Protein AF-A0A7W1DX91-F1 (afdb_monomer)

pLDDT: mean 73.28, std 21.95, range [30.06, 95.44]

Foldseek 3Di:
DDDDDPDPDDDDPDPPPPPDDQFWAKDKWQKPDDDDPVLQVLLQVLQVPQPFWPGWGADPVRSIIITTGGPVRDDPVVSQVSSVVSVIHTDDDDPDDGPDPDDDDPDDDDPDDDDQKDKDKWQKPDPDDPVLQVLLQVLQVPQPFWPGWGADSVRSIIITIGRPVRDDPVSSQVSSVVSVIHTDDDPDDDDDDDDDDDDDDDDDDDDPVVVVVVVVVVVVVVVVVVVVVVVVVVD

Sequence (235 aa):
MVKTRNSVATISPVDQASAANGAPREISLPITGMTCASCVRRVEKALAKVEGVGDASVNLATEKARVTYDPNLVRLDQLKAAVEKAGYGVRDLPADAPPTASAATPAAVPPGASAIHGEATLPVDGMTCASCVRRVERALTKVPGVTAANVNLATEKASVAFDPTTANLDSLRTAIEKAGYRVRETPETLTTAPPTATTEATAEPV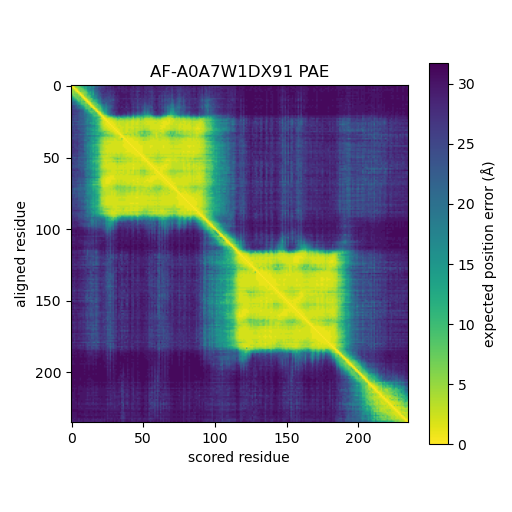DERARERDREIGDLKRKSLVSLAIGLVMM

Nearest PDB structures (foldseek):
  6ff2-assembly1_B  TM=9.827E-01  e=6.013E-07  Staphylococcus aureus subsp. aureus NCTC 8325
  3dxs-assembly1_X  TM=9.628E-01  e=4.747E-07  Arabidopsis thaliana
  2qif-assembly1_A  TM=9.720E-01  e=9.095E-07  unclassified
  1kqk-assembly1_A  TM=9.548E-01  e=8.573E-07  Bacillus subtilis
  2l3m-assembly1_A  TM=9.569E-01  e=3.542E-06  Bacillus anthracis str. Ames

Solvent-accessible surface area (backbone atoms only — not comparable to full-atom values): 14803 Å² total; per-residue (Å²): 136,90,81,78,85,82,79,80,74,85,77,79,92,78,85,81,85,82,87,82,74,93,59,71,43,71,47,73,46,41,45,44,88,68,85,49,77,72,44,42,55,50,46,32,57,36,47,58,65,41,72,43,42,79,47,52,50,61,42,79,92,75,35,31,33,41,35,30,26,28,73,89,67,42,54,73,68,57,57,46,50,34,39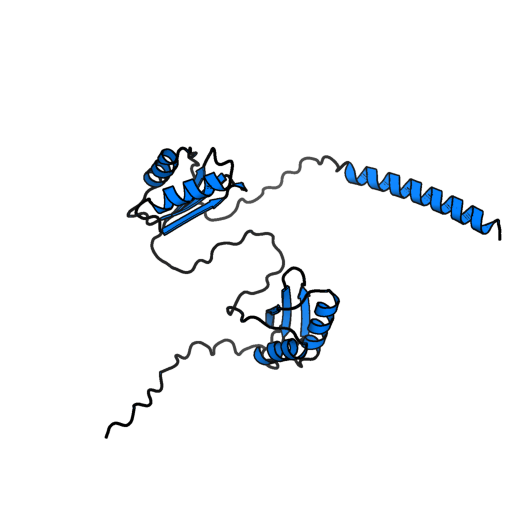,42,73,67,73,29,49,68,56,88,70,79,83,87,74,78,86,79,81,87,73,97,68,92,78,75,81,82,94,82,75,97,64,88,57,43,76,47,78,43,39,42,50,89,60,87,48,74,72,43,39,57,48,47,32,58,34,41,58,67,39,66,40,41,78,44,54,49,59,41,71,94,74,34,32,34,42,35,36,23,26,67,90,66,34,52,72,68,58,53,46,51,30,37,42,76,68,74,35,49,67,58,89,69,91,74,71,90,72,84,80,80,87,80,81,78,90,76,91,76,80,85,81,78,67,66,71,61,64,55,56,55,53,55,54,53,53,54,51,52,54,51,52,54,54,52,54,54,56,67,75,76,112

Secondary structure (DSSP, 8-state):
------------S-S-S--S--PPEEEEEEEES--SHHHHHHHHHHHTTSTTEEEEEEETTTTEEEEEE-TTT--HHHHHHHHHHTT-EEPPPPS-------------------S--EEEEEEEET--SHHHHHHHHHHHTTSTTEEEEEEETTTTEEEEEE-TTT--HHHHHHHHHHTT-EE---------S--------------HHHHHHHHHHHHHHHHHHHHHHHHHH--

Structure (mmCIF, N/CA/C/O backbone):
data_AF-A0A7W1DX91-F1
#
_entry.id   AF-A0A7W1DX91-F1
#
loop_
_atom_site.group_PDB
_atom_site.id
_atom_site.type_symbol
_atom_site.label_atom_id
_atom_site.label_alt_id
_atom_site.label_comp_id
_atom_site.label_asym_id
_atom_site.label_entity_id
_atom_site.label_seq_id
_atom_site.pdbx_PDB_ins_code
_atom_site.Cartn_x
_atom_site.Cartn_y
_atom_site.Cartn_z
_atom_site.occupancy
_atom_site.B_iso_or_equiv
_atom_site.auth_seq_id
_atom_site.auth_comp_id
_atom_site.auth_asym_id
_atom_site.auth_atom_id
_atom_site.pdbx_PDB_model_num
ATOM 1 N N . MET A 1 1 ? -42.099 -29.765 -24.591 1.00 42.88 1 MET A N 1
ATOM 2 C CA . MET A 1 1 ? -40.638 -29.838 -24.815 1.00 42.88 1 MET A CA 1
ATOM 3 C C . MET A 1 1 ? -40.031 -28.475 -24.528 1.00 42.88 1 MET A C 1
ATOM 5 O O . MET A 1 1 ? -40.272 -27.534 -25.268 1.00 42.88 1 MET A O 1
ATOM 9 N N . VAL A 1 2 ? -39.329 -28.364 -23.401 1.00 44.16 2 VAL A N 1
ATOM 10 C CA . VAL A 1 2 ? -38.626 -27.160 -22.942 1.00 44.16 2 VAL A CA 1
ATOM 11 C C . VAL A 1 2 ? -37.309 -27.044 -23.708 1.00 44.16 2 VAL A C 1
ATOM 13 O O . VAL A 1 2 ? -36.512 -27.979 -23.673 1.00 44.16 2 VAL A O 1
ATOM 16 N N . LYS A 1 3 ? -37.055 -25.914 -24.372 1.00 44.41 3 LYS A N 1
ATOM 17 C CA . LYS A 1 3 ? -35.704 -25.553 -24.821 1.00 44.41 3 LYS A CA 1
ATOM 18 C C . LYS A 1 3 ? -35.460 -24.065 -24.581 1.00 44.41 3 LYS A C 1
ATOM 20 O O . LYS A 1 3 ? -35.739 -23.205 -25.401 1.00 44.41 3 LYS A O 1
ATOM 25 N N . THR A 1 4 ? -35.079 -23.838 -23.331 1.00 47.16 4 THR A N 1
ATOM 26 C CA . THR A 1 4 ? -34.032 -22.940 -22.840 1.00 47.16 4 THR A CA 1
ATOM 27 C C . THR A 1 4 ? -33.918 -21.548 -23.466 1.00 47.16 4 THR A C 1
ATOM 29 O O . THR A 1 4 ? -33.426 -21.351 -24.571 1.00 47.16 4 THR A O 1
ATOM 32 N N . ARG A 1 5 ? -34.328 -20.592 -22.629 1.00 45.03 5 ARG A N 1
ATOM 33 C CA . ARG A 1 5 ? -34.105 -19.145 -22.635 1.00 45.03 5 ARG A CA 1
ATOM 34 C C . ARG A 1 5 ? -32.669 -18.786 -23.042 1.00 45.03 5 ARG A C 1
ATOM 36 O O . ARG A 1 5 ? -31.732 -19.181 -22.354 1.00 45.03 5 ARG A O 1
ATOM 43 N N . ASN A 1 6 ? -32.517 -17.980 -24.091 1.00 39.84 6 ASN A N 1
ATOM 44 C CA . ASN A 1 6 ? -31.299 -17.211 -24.330 1.00 39.84 6 ASN A CA 1
ATOM 45 C C . ASN A 1 6 ? -31.517 -15.811 -23.740 1.00 39.84 6 ASN A C 1
ATOM 47 O O . ASN A 1 6 ? -32.052 -14.919 -24.396 1.00 39.84 6 ASN A O 1
ATOM 51 N N . SER A 1 7 ? -31.199 -15.662 -22.455 1.00 41.62 7 SER A N 1
ATOM 52 C CA . SER A 1 7 ? -31.196 -14.369 -21.777 1.00 41.62 7 SER A CA 1
ATOM 53 C C . SER A 1 7 ? -29.959 -13.595 -22.216 1.00 41.62 7 SER A C 1
ATOM 55 O O . SER A 1 7 ? -28.875 -13.790 -21.673 1.00 41.62 7 SER A O 1
ATOM 57 N N . VAL A 1 8 ? -30.123 -12.713 -23.200 1.00 38.66 8 VAL A N 1
ATOM 58 C CA . VAL A 1 8 ? -29.154 -11.647 -23.460 1.00 38.66 8 VAL A CA 1
ATOM 59 C C . VAL A 1 8 ? -29.300 -10.648 -22.318 1.00 38.66 8 VAL A C 1
ATOM 61 O O . VAL A 1 8 ? -30.240 -9.858 -22.277 1.00 38.66 8 VAL A O 1
ATOM 64 N N . ALA A 1 9 ? -28.413 -10.774 -21.335 1.00 34.47 9 ALA A N 1
ATOM 65 C CA . ALA A 1 9 ? -28.281 -9.823 -20.251 1.00 34.47 9 ALA A CA 1
ATOM 66 C C . ALA A 1 9 ? -27.782 -8.493 -20.820 1.00 34.47 9 ALA A C 1
ATOM 68 O O . ALA A 1 9 ? -26.743 -8.413 -21.473 1.00 34.47 9 ALA A O 1
ATOM 69 N N . THR A 1 10 ? -28.575 -7.466 -20.562 1.00 37.03 10 THR A N 1
ATOM 70 C CA . THR A 1 10 ? -28.288 -6.051 -20.728 1.00 37.03 10 THR A CA 1
ATOM 71 C C . THR A 1 10 ? -26.955 -5.724 -20.051 1.00 37.03 10 THR A C 1
ATOM 73 O O . THR A 1 10 ? -26.876 -5.660 -18.826 1.00 37.03 10 THR A O 1
ATOM 76 N N . ILE A 1 11 ? -25.895 -5.546 -20.838 1.00 42.88 11 ILE A N 1
ATOM 77 C CA . ILE A 1 11 ? -24.653 -4.932 -20.365 1.00 42.88 11 ILE A CA 1
ATOM 78 C C . ILE A 1 11 ? -24.844 -3.424 -20.523 1.00 42.88 11 ILE A C 1
ATOM 80 O O . ILE A 1 11 ? -25.034 -2.921 -21.631 1.00 42.88 11 ILE A O 1
ATOM 84 N N . SER A 1 12 ? -24.882 -2.731 -19.388 1.00 30.06 12 SER A N 1
ATOM 85 C CA . SER A 1 12 ? -25.076 -1.286 -19.284 1.00 30.06 12 SER A CA 1
ATOM 86 C C . SER A 1 12 ? -23.994 -0.492 -20.036 1.00 30.06 12 SER A C 1
ATOM 88 O O . SER A 1 12 ? -22.815 -0.840 -19.957 1.00 30.06 12 SER A O 1
ATOM 90 N N . PRO A 1 13 ? -24.357 0.612 -20.716 1.00 47.81 13 PRO A N 1
ATOM 91 C CA . PRO A 1 13 ? -23.425 1.464 -21.437 1.00 47.81 13 PRO A CA 1
ATOM 92 C C . PRO A 1 13 ? -22.875 2.541 -20.493 1.00 47.81 13 PRO A C 1
ATOM 94 O O . PRO A 1 13 ? -23.447 3.620 -20.386 1.00 47.81 13 PRO A O 1
ATOM 97 N N . VAL A 1 14 ? -21.778 2.263 -19.788 1.00 43.03 14 VAL A N 1
ATOM 98 C CA . VAL A 1 14 ? -21.055 3.305 -19.022 1.00 43.03 14 VAL A CA 1
ATOM 99 C C . VAL A 1 14 ? -19.544 3.342 -19.277 1.00 43.03 14 VAL A C 1
ATOM 101 O O . VAL A 1 14 ? -18.873 4.228 -18.767 1.00 43.03 14 VAL A O 1
ATOM 104 N N . ASP A 1 15 ? -19.014 2.479 -20.150 1.00 41.06 15 ASP A N 1
ATOM 105 C CA . ASP A 1 15 ? -17.560 2.339 -20.368 1.00 41.06 15 ASP A CA 1
ATOM 106 C C . ASP A 1 15 ? -17.043 2.910 -21.709 1.00 41.06 15 ASP A C 1
ATOM 108 O O . ASP A 1 15 ? -15.959 2.576 -22.174 1.00 41.06 15 ASP A O 1
ATOM 112 N N . GLN A 1 16 ? -17.814 3.769 -22.387 1.00 42.09 16 GLN A N 1
ATOM 113 C CA . GLN A 1 16 ? -17.442 4.300 -23.717 1.00 42.09 16 GLN A CA 1
ATOM 114 C C . GLN A 1 16 ? -17.203 5.816 -23.757 1.00 42.09 16 GLN A C 1
ATOM 116 O O . GLN A 1 16 ? -17.315 6.438 -24.809 1.00 42.09 16 GLN A O 1
ATOM 121 N N . ALA A 1 17 ? -16.810 6.423 -22.634 1.00 41.94 17 ALA A N 1
ATOM 122 C CA . ALA A 1 17 ? -16.441 7.840 -22.570 1.00 41.94 17 ALA A CA 1
ATOM 123 C C . ALA A 1 17 ? -14.990 8.048 -22.098 1.00 41.94 17 ALA A C 1
ATOM 125 O O . ALA A 1 17 ? -14.714 8.824 -21.191 1.00 41.94 17 ALA A O 1
ATOM 126 N N . SER A 1 18 ? -14.033 7.357 -22.719 1.00 44.97 18 SER A N 1
ATOM 127 C CA . SER A 1 18 ? -12.618 7.768 -22.680 1.00 44.97 18 SER A CA 1
ATOM 128 C C . SER A 1 18 ? -11.889 7.409 -23.981 1.00 44.97 18 SER A C 1
ATOM 130 O O . SER A 1 18 ? -10.714 7.054 -23.994 1.00 44.97 18 SER A O 1
ATOM 132 N N . ALA A 1 19 ? -12.611 7.489 -25.100 1.00 47.09 19 ALA A N 1
ATOM 133 C CA . ALA A 1 19 ? -12.057 7.463 -26.447 1.00 47.09 19 ALA A CA 1
ATOM 134 C C . ALA A 1 19 ? -12.034 8.898 -26.995 1.00 47.09 19 ALA A C 1
ATOM 136 O O . ALA A 1 19 ? -12.885 9.272 -27.793 1.00 47.09 19 ALA A O 1
ATOM 137 N N . ALA A 1 20 ? -11.100 9.724 -26.514 1.00 46.06 20 ALA A N 1
ATOM 138 C CA . ALA A 1 20 ? -10.754 11.000 -27.145 1.00 46.06 20 ALA A CA 1
ATOM 139 C C . ALA A 1 20 ? -9.418 11.531 -26.599 1.00 46.06 20 ALA A C 1
ATOM 141 O O . ALA A 1 20 ? -9.396 12.262 -25.611 1.00 46.06 20 ALA A O 1
ATOM 142 N N . ASN A 1 21 ? -8.329 11.121 -27.263 1.00 46.62 21 ASN A N 1
ATOM 143 C CA . ASN A 1 21 ? -6.985 11.720 -27.376 1.00 46.62 21 ASN A CA 1
ATOM 144 C C . ASN A 1 21 ? -5.893 10.661 -27.177 1.00 46.62 21 ASN A C 1
ATOM 146 O O . ASN A 1 21 ? -5.805 10.041 -26.120 1.00 46.62 21 ASN A O 1
ATOM 150 N N . GLY A 1 22 ? -5.062 10.461 -28.207 1.00 58.94 22 GLY A N 1
ATOM 151 C CA . GLY A 1 22 ? -3.922 9.533 -28.250 1.00 58.94 22 GLY A CA 1
ATOM 152 C C . GLY A 1 22 ? -2.752 9.951 -27.361 1.00 58.94 22 GLY A C 1
ATOM 153 O O . GLY A 1 22 ? -1.613 10.012 -27.810 1.00 58.94 22 GLY A O 1
ATOM 154 N N . ALA A 1 23 ? -3.039 10.289 -26.107 1.00 75.50 23 ALA A N 1
ATOM 155 C CA . ALA A 1 23 ? -2.011 10.491 -25.110 1.00 75.50 23 ALA A CA 1
ATOM 156 C C . ALA A 1 23 ? -1.448 9.122 -24.690 1.00 75.50 23 ALA A C 1
ATOM 158 O O . ALA A 1 23 ? -2.228 8.185 -24.466 1.00 75.50 23 ALA A O 1
ATOM 159 N N . PRO A 1 24 ? -0.117 8.996 -24.565 1.00 85.00 24 PRO A N 1
ATOM 160 C CA . PRO A 1 24 ? 0.492 7.782 -24.051 1.00 85.00 24 PRO A CA 1
ATOM 161 C C . PRO A 1 24 ? -0.039 7.502 -22.641 1.00 85.00 24 PRO A C 1
ATOM 163 O O . PRO A 1 24 ? -0.052 8.384 -21.780 1.00 85.00 24 PRO A O 1
ATOM 166 N N . ARG A 1 25 ? -0.503 6.274 -22.411 1.00 87.06 25 ARG A N 1
ATOM 167 C CA . ARG A 1 25 ? -0.962 5.799 -21.105 1.00 87.06 25 ARG A CA 1
ATOM 168 C C . ARG A 1 25 ? 0.143 5.008 -20.432 1.00 87.06 25 ARG A C 1
ATOM 170 O O . ARG A 1 25 ? 0.791 4.182 -21.064 1.00 87.06 25 ARG A O 1
ATOM 177 N N . GLU A 1 26 ? 0.323 5.236 -19.140 1.00 90.31 26 GLU A N 1
ATOM 178 C CA . GLU A 1 26 ? 1.265 4.477 -18.323 1.00 90.31 26 GLU A CA 1
ATOM 179 C C . GLU A 1 26 ? 0.520 3.408 -17.518 1.00 90.31 26 GLU A C 1
ATOM 181 O O . GLU A 1 26 ? -0.520 3.676 -16.918 1.00 90.31 26 GLU A O 1
ATOM 186 N N . ILE A 1 27 ? 1.057 2.190 -17.492 1.00 89.62 27 ILE A N 1
ATOM 187 C CA . ILE A 1 27 ? 0.550 1.080 -16.683 1.00 89.62 27 ILE A CA 1
ATOM 188 C C . ILE A 1 27 ? 1.697 0.379 -15.957 1.00 89.62 27 ILE A C 1
ATOM 190 O O . ILE A 1 27 ? 2.819 0.312 -16.455 1.00 89.62 27 ILE A O 1
ATOM 194 N N . SER A 1 28 ? 1.419 -0.167 -14.773 1.00 91.56 28 SER A N 1
ATOM 195 C CA . SER A 1 28 ? 2.378 -0.967 -14.010 1.00 91.56 28 SER A CA 1
ATOM 196 C C . SER A 1 28 ? 1.994 -2.442 -14.054 1.00 91.56 28 SER A C 1
ATOM 198 O O . SER A 1 28 ? 1.044 -2.823 -13.397 1.00 91.56 28 SER A O 1
ATOM 200 N N . LEU A 1 29 ? 2.717 -3.275 -14.801 1.00 91.06 29 LEU A N 1
ATOM 201 C CA . LEU A 1 29 ? 2.493 -4.718 -14.930 1.00 91.06 29 LEU A CA 1
ATOM 202 C C . LEU A 1 29 ? 3.284 -5.485 -13.854 1.00 91.06 29 LEU A C 1
ATOM 204 O O . LEU A 1 29 ? 4.511 -5.385 -13.833 1.00 91.06 29 LEU A O 1
ATOM 208 N N . PRO A 1 30 ? 2.641 -6.263 -12.971 1.00 92.12 30 PRO A N 1
ATOM 209 C CA . PRO A 1 30 ? 3.330 -7.125 -12.017 1.00 92.12 30 PRO A CA 1
ATOM 210 C C . PRO A 1 30 ? 3.810 -8.395 -12.729 1.00 92.12 30 PRO A C 1
ATOM 212 O O . PRO A 1 30 ? 2.999 -9.139 -13.284 1.00 92.12 30 PRO A O 1
ATOM 215 N N . ILE A 1 31 ? 5.119 -8.645 -12.712 1.00 91.94 31 ILE A N 1
ATOM 216 C CA . ILE A 1 31 ? 5.756 -9.730 -13.467 1.00 91.94 31 ILE A CA 1
ATOM 217 C C . ILE A 1 31 ? 6.345 -10.760 -12.510 1.00 91.94 31 ILE A C 1
ATOM 219 O O . ILE A 1 31 ? 7.126 -10.428 -11.624 1.00 91.94 31 ILE A O 1
ATOM 223 N N . THR A 1 32 ? 6.015 -12.028 -12.718 1.00 90.88 32 THR A N 1
ATOM 224 C CA . THR A 1 32 ? 6.501 -13.146 -11.910 1.00 90.88 32 THR A CA 1
ATOM 225 C C . THR A 1 32 ? 7.670 -13.864 -12.585 1.00 90.88 32 THR A C 1
ATOM 227 O O . THR A 1 32 ? 7.785 -13.914 -13.811 1.00 90.88 32 THR A O 1
ATOM 230 N N . GLY A 1 33 ? 8.559 -14.444 -11.772 1.00 88.25 33 GLY A N 1
ATOM 231 C CA . GLY A 1 33 ? 9.684 -15.256 -12.253 1.00 88.25 33 GLY A CA 1
ATOM 232 C C . GLY A 1 33 ? 10.952 -14.473 -12.614 1.00 88.25 33 GLY A C 1
ATOM 233 O O . GLY A 1 33 ? 11.900 -15.061 -13.134 1.00 88.25 33 GLY A O 1
ATOM 234 N N . MET A 1 34 ? 11.015 -13.167 -12.335 1.00 90.19 34 MET A N 1
ATOM 235 C CA . MET A 1 34 ? 12.249 -12.386 -12.473 1.00 90.19 34 MET A CA 1
ATOM 236 C C . MET A 1 34 ? 13.115 -12.531 -11.219 1.00 90.19 34 MET A C 1
ATOM 238 O O . MET A 1 34 ? 12.698 -12.154 -10.134 1.00 90.19 34 MET A O 1
ATOM 242 N N . THR A 1 35 ? 14.339 -13.042 -11.363 1.00 87.56 35 THR A N 1
ATOM 243 C CA . THR A 1 35 ? 15.247 -13.291 -10.220 1.00 87.56 35 THR A CA 1
ATOM 244 C C . THR A 1 35 ? 16.605 -12.600 -10.345 1.00 87.56 35 THR A C 1
ATOM 246 O O . THR A 1 35 ? 17.428 -12.666 -9.436 1.00 87.56 35 THR A O 1
ATOM 249 N N . CYS A 1 36 ? 16.879 -11.933 -11.471 1.00 88.44 36 CYS A N 1
ATOM 250 C CA . CYS A 1 36 ? 18.178 -11.323 -11.751 1.00 88.44 36 CYS A CA 1
ATOM 251 C C . CYS A 1 36 ? 18.046 -10.112 -12.690 1.00 88.44 36 CYS A C 1
ATOM 253 O O . CYS A 1 36 ? 17.118 -10.033 -13.495 1.00 88.44 36 CYS A O 1
ATOM 255 N N . ALA A 1 37 ? 19.031 -9.209 -12.679 1.00 87.56 37 ALA A N 1
ATOM 256 C CA . ALA A 1 37 ? 19.134 -8.075 -13.606 1.00 87.56 37 ALA A CA 1
ATOM 257 C C . ALA A 1 37 ? 19.146 -8.489 -15.095 1.00 87.56 37 ALA A C 1
ATOM 259 O O . ALA A 1 37 ? 18.754 -7.728 -15.977 1.00 87.56 37 ALA A O 1
ATOM 260 N N . SER A 1 38 ? 19.568 -9.717 -15.406 1.00 92.00 38 SER A N 1
ATOM 2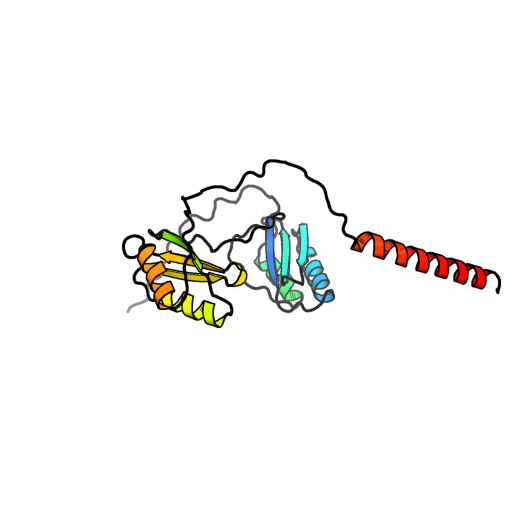61 C CA . SER A 1 38 ? 19.470 -10.256 -16.768 1.00 92.00 38 SER A CA 1
ATOM 262 C C . SER A 1 38 ? 18.031 -10.561 -17.192 1.00 92.00 38 SER A C 1
ATOM 264 O O . SER A 1 38 ? 17.737 -10.486 -18.384 1.00 92.00 38 SER A O 1
ATOM 266 N N . CYS A 1 39 ? 17.135 -10.864 -16.248 1.00 90.25 39 CYS A N 1
ATOM 267 C CA . CYS A 1 39 ? 15.710 -11.056 -16.515 1.00 90.25 39 CYS A CA 1
ATOM 268 C C . CYS A 1 39 ? 15.036 -9.727 -16.866 1.00 90.25 39 CYS A C 1
ATOM 270 O O . CYS A 1 39 ? 14.350 -9.648 -17.881 1.00 90.25 39 CYS A O 1
ATOM 272 N N . VAL A 1 40 ? 15.342 -8.677 -16.098 1.00 93.75 40 VAL A N 1
ATOM 273 C CA . VAL A 1 40 ? 14.879 -7.291 -16.309 1.00 93.75 40 VAL A CA 1
ATOM 274 C C . VAL A 1 40 ? 15.107 -6.861 -17.761 1.00 93.75 40 VAL A C 1
ATOM 276 O O . VAL A 1 40 ? 14.156 -6.588 -18.488 1.00 93.75 40 VAL A O 1
ATOM 279 N N . ARG A 1 41 ? 16.354 -6.954 -18.240 1.00 94.06 41 ARG A N 1
ATOM 280 C CA . ARG A 1 41 ? 16.717 -6.567 -19.615 1.00 94.06 41 ARG A CA 1
ATOM 281 C C . ARG A 1 41 ? 15.976 -7.355 -20.695 1.00 94.06 41 ARG A C 1
ATOM 283 O O . ARG A 1 41 ? 15.715 -6.830 -21.775 1.00 94.06 41 ARG A O 1
ATOM 290 N N . ARG A 1 42 ? 15.676 -8.638 -20.452 1.00 93.50 42 ARG A N 1
ATOM 291 C CA . ARG A 1 42 ? 14.919 -9.463 -21.410 1.00 93.50 42 ARG A CA 1
ATOM 292 C C . ARG A 1 42 ? 13.474 -8.992 -21.512 1.00 93.50 42 ARG A C 1
ATOM 294 O O . ARG A 1 42 ? 12.959 -8.923 -22.623 1.00 93.50 42 ARG A O 1
ATOM 301 N N . VAL A 1 43 ? 12.862 -8.663 -20.378 1.00 94.06 43 VAL A N 1
ATOM 302 C CA . VAL A 1 43 ? 11.487 -8.166 -20.302 1.00 94.06 43 VAL A CA 1
ATOM 303 C C . VAL A 1 43 ? 11.370 -6.779 -20.931 1.00 94.06 43 VAL A C 1
ATOM 305 O O . VAL A 1 43 ? 10.530 -6.593 -21.806 1.00 94.06 43 VAL A O 1
ATOM 308 N N . GLU A 1 44 ? 12.253 -5.839 -20.584 1.00 94.88 44 GLU A N 1
ATOM 309 C CA . GLU A 1 44 ? 12.279 -4.493 -21.186 1.00 94.88 44 GLU A CA 1
ATOM 310 C C . GLU A 1 44 ? 12.423 -4.575 -22.710 1.00 94.88 44 GLU A C 1
ATOM 312 O O . GLU A 1 44 ? 11.653 -3.970 -23.453 1.00 94.88 44 GLU A O 1
ATOM 317 N N . LYS A 1 45 ? 13.340 -5.421 -23.200 1.00 93.44 45 LYS A N 1
ATOM 318 C CA . LYS A 1 45 ? 13.534 -5.645 -24.640 1.00 93.44 45 LYS A CA 1
ATOM 319 C C . LYS A 1 45 ? 12.342 -6.330 -25.313 1.00 93.44 45 LYS A C 1
ATOM 321 O O . LYS A 1 45 ? 12.162 -6.165 -26.517 1.00 93.44 45 LYS A O 1
ATOM 326 N N . ALA A 1 46 ? 11.577 -7.149 -24.596 1.00 92.75 46 ALA A N 1
ATOM 327 C CA . ALA A 1 46 ? 10.376 -7.780 -25.135 1.00 92.75 46 ALA A CA 1
ATOM 328 C C . ALA A 1 46 ? 9.236 -6.765 -25.274 1.00 92.75 46 ALA A C 1
ATOM 330 O O . ALA A 1 46 ? 8.597 -6.723 -26.321 1.00 92.75 46 ALA A O 1
ATOM 331 N N . LEU A 1 47 ? 9.044 -5.912 -24.265 1.00 92.94 47 LEU A N 1
ATOM 332 C CA . LEU A 1 47 ? 8.033 -4.854 -24.257 1.00 92.94 47 LEU A CA 1
ATOM 333 C C . LEU A 1 47 ? 8.344 -3.753 -25.277 1.00 92.94 47 LEU A C 1
ATOM 335 O O . LEU A 1 47 ? 7.463 -3.363 -26.032 1.00 92.94 47 LEU A O 1
ATOM 339 N N . ALA A 1 48 ? 9.606 -3.332 -25.393 1.00 91.88 48 ALA A N 1
ATOM 340 C CA . ALA A 1 48 ? 10.037 -2.324 -26.367 1.00 91.88 48 ALA A CA 1
ATOM 341 C C . ALA A 1 48 ? 9.908 -2.770 -27.840 1.00 91.88 48 ALA A C 1
ATOM 343 O O . ALA A 1 48 ? 10.025 -1.952 -28.747 1.00 91.88 48 ALA A O 1
ATOM 344 N N . LYS A 1 49 ? 9.698 -4.068 -28.104 1.00 91.81 49 LYS A N 1
ATOM 345 C CA . LYS A 1 49 ? 9.429 -4.592 -29.456 1.00 91.81 49 LYS A CA 1
ATOM 346 C C . LYS A 1 49 ? 7.952 -4.546 -29.840 1.00 91.81 49 LYS A C 1
ATOM 348 O O . LYS A 1 49 ? 7.638 -4.833 -30.992 1.00 91.81 49 LYS A O 1
ATOM 353 N N . VAL A 1 50 ? 7.057 -4.278 -28.891 1.00 91.56 50 VAL A N 1
ATOM 354 C CA . VAL A 1 50 ? 5.621 -4.186 -29.159 1.00 91.56 50 VAL A CA 1
ATOM 355 C C . VAL A 1 50 ? 5.341 -2.826 -29.793 1.00 91.56 50 VAL A C 1
ATOM 357 O O . VAL A 1 50 ? 5.671 -1.785 -29.227 1.00 91.56 50 VAL A O 1
ATOM 360 N N . GLU A 1 51 ? 4.748 -2.833 -30.984 1.00 88.25 51 GLU A N 1
ATOM 361 C CA . GLU A 1 51 ? 4.463 -1.614 -31.743 1.00 88.25 51 GLU A CA 1
ATOM 362 C C . GLU A 1 51 ? 3.442 -0.741 -31.014 1.00 88.25 51 GLU A C 1
ATOM 364 O O . GLU A 1 51 ? 2.303 -1.149 -30.846 1.00 88.25 51 GLU A O 1
ATOM 369 N N . GLY A 1 52 ? 3.845 0.461 -30.596 1.00 88.88 52 GLY A N 1
ATOM 370 C CA . GLY A 1 52 ? 3.015 1.378 -29.807 1.00 88.88 52 GLY A CA 1
ATOM 371 C C . GLY A 1 52 ? 3.390 1.447 -28.323 1.00 88.88 52 GLY A C 1
ATOM 372 O O . GLY A 1 52 ? 2.772 2.206 -27.582 1.00 88.88 52 GLY A O 1
ATOM 373 N N . VAL A 1 53 ? 4.422 0.718 -27.884 1.00 92.44 53 VAL A N 1
ATOM 374 C CA . VAL A 1 53 ? 5.107 0.984 -26.609 1.00 92.44 53 VAL A CA 1
ATOM 375 C C . VAL A 1 53 ? 6.125 2.106 -26.811 1.00 92.44 53 VAL A C 1
ATOM 377 O O . VAL A 1 53 ? 7.010 2.001 -27.655 1.00 92.44 53 VAL A O 1
ATOM 380 N N . GLY A 1 54 ? 5.989 3.186 -26.042 1.00 87.75 54 GLY A N 1
ATOM 381 C CA . GLY A 1 54 ? 6.912 4.322 -26.059 1.00 87.75 54 GLY A CA 1
ATOM 382 C C . GLY A 1 54 ? 8.084 4.149 -25.095 1.00 87.75 54 GLY A C 1
ATOM 383 O O . GLY A 1 54 ? 9.219 4.438 -25.457 1.00 87.75 54 GLY A O 1
ATOM 384 N N . ASP A 1 55 ? 7.816 3.652 -23.886 1.00 89.94 55 ASP A N 1
ATOM 385 C CA . ASP A 1 55 ? 8.841 3.385 -22.874 1.00 89.94 55 ASP A CA 1
ATOM 386 C C . ASP A 1 55 ? 8.468 2.160 -22.033 1.00 89.94 55 ASP A C 1
ATOM 388 O O . ASP A 1 55 ? 7.288 1.910 -21.768 1.00 89.94 55 ASP A O 1
ATOM 392 N N . ALA A 1 56 ? 9.4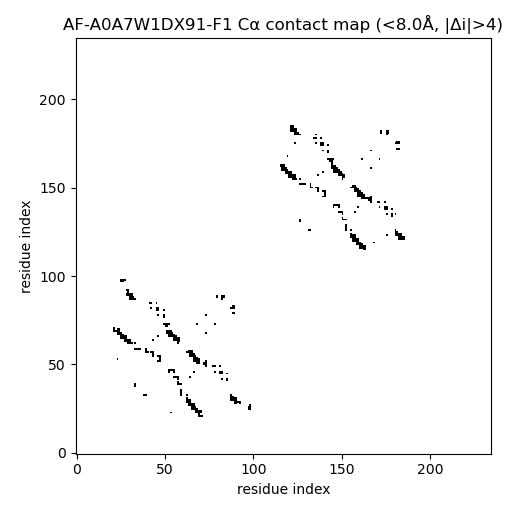74 1.388 -21.621 1.00 92.62 56 ALA A N 1
ATOM 393 C CA . ALA A 1 56 ? 9.305 0.255 -20.724 1.00 92.62 56 ALA A CA 1
ATOM 394 C C . ALA A 1 56 ? 10.488 0.174 -19.755 1.00 92.62 56 ALA A C 1
ATOM 396 O O . ALA A 1 56 ? 11.622 -0.062 -20.171 1.00 92.62 56 ALA A O 1
ATOM 397 N N . SER A 1 57 ? 10.204 0.304 -18.461 1.00 93.19 57 SER A N 1
ATOM 398 C CA . SER A 1 57 ? 11.195 0.209 -17.393 1.00 93.19 57 SER A CA 1
ATOM 399 C C . SER A 1 57 ? 10.763 -0.811 -16.351 1.00 93.19 57 SER A C 1
ATOM 401 O O . SER A 1 57 ? 9.624 -0.805 -15.881 1.00 93.19 57 SER A O 1
ATOM 403 N N . VAL A 1 58 ? 11.673 -1.705 -15.973 1.00 94.31 58 VAL A N 1
ATOM 404 C CA . VAL A 1 58 ? 11.384 -2.792 -15.038 1.00 94.31 58 VAL A CA 1
ATOM 405 C C . VAL A 1 58 ? 12.139 -2.586 -13.731 1.00 94.31 58 VAL A C 1
ATOM 407 O O . VAL A 1 58 ? 13.355 -2.418 -13.698 1.00 94.31 58 VAL A O 1
ATOM 410 N N . ASN A 1 59 ? 11.414 -2.669 -12.618 1.00 92.31 59 ASN A N 1
ATOM 411 C CA . ASN A 1 59 ? 11.984 -2.625 -11.282 1.00 92.31 59 ASN A CA 1
ATOM 412 C C . ASN A 1 59 ? 11.982 -4.029 -10.666 1.00 92.31 59 ASN A C 1
ATOM 414 O O . ASN A 1 59 ? 10.932 -4.576 -10.332 1.00 92.31 59 ASN A O 1
ATOM 418 N N . LEU A 1 60 ? 13.178 -4.603 -10.498 1.00 91.25 60 LEU A N 1
ATOM 419 C CA . LEU A 1 60 ? 13.351 -5.935 -9.914 1.00 91.25 60 LEU A CA 1
ATOM 420 C C . LEU A 1 60 ? 12.958 -5.988 -8.432 1.00 91.25 60 LEU A C 1
ATOM 422 O O . LEU A 1 60 ? 12.439 -7.002 -7.989 1.00 91.25 60 LEU A O 1
ATOM 426 N N . ALA A 1 61 ? 13.180 -4.912 -7.671 1.00 88.81 61 ALA A N 1
ATOM 427 C CA . ALA A 1 61 ? 12.890 -4.888 -6.237 1.00 88.81 61 ALA A CA 1
ATOM 428 C C . ALA A 1 61 ? 11.384 -4.902 -5.941 1.00 88.81 61 ALA A C 1
ATOM 430 O O . ALA A 1 61 ? 10.966 -5.392 -4.897 1.00 88.81 61 ALA A O 1
ATOM 431 N N . THR A 1 62 ? 10.573 -4.356 -6.850 1.00 88.81 62 THR A N 1
ATOM 432 C CA . THR A 1 62 ? 9.109 -4.328 -6.720 1.00 88.81 62 THR A CA 1
ATOM 433 C C . THR A 1 62 ? 8.400 -5.300 -7.656 1.00 88.81 62 THR A C 1
ATOM 435 O O . THR A 1 62 ? 7.172 -5.334 -7.646 1.00 88.81 62 THR A O 1
ATOM 438 N N . GLU A 1 63 ? 9.153 -6.066 -8.455 1.00 90.88 63 GLU A N 1
ATOM 439 C CA . GLU A 1 63 ? 8.652 -7.028 -9.447 1.00 90.88 63 GLU A CA 1
ATOM 440 C C . GLU A 1 63 ? 7.628 -6.419 -10.426 1.00 90.88 63 GLU A C 1
ATOM 442 O O . GLU A 1 63 ? 6.677 -7.067 -10.866 1.00 90.88 63 GLU A O 1
ATOM 447 N N . LYS A 1 64 ? 7.807 -5.139 -10.769 1.00 91.75 64 LYS A N 1
ATOM 448 C CA . LYS A 1 64 ? 6.867 -4.368 -11.594 1.00 91.75 64 LYS A CA 1
ATOM 449 C C . LYS A 1 64 ? 7.546 -3.793 -12.829 1.00 91.75 64 LYS A C 1
ATOM 451 O O . LYS A 1 64 ? 8.619 -3.200 -12.735 1.00 91.75 64 LYS A O 1
ATOM 456 N N . ALA A 1 65 ? 6.877 -3.902 -13.970 1.00 92.81 65 ALA A N 1
ATOM 457 C CA . ALA A 1 65 ? 7.222 -3.211 -15.204 1.00 92.81 65 ALA A CA 1
ATOM 458 C C . ALA A 1 65 ? 6.311 -2.004 -15.401 1.00 92.81 65 ALA A C 1
ATOM 460 O O . ALA A 1 65 ? 5.099 -2.144 -15.518 1.00 92.81 65 ALA A O 1
ATOM 461 N N . ARG A 1 66 ? 6.893 -0.815 -15.442 1.00 93.06 66 ARG A N 1
ATOM 462 C CA . ARG A 1 66 ? 6.229 0.408 -15.877 1.00 93.06 66 ARG A CA 1
ATOM 463 C C . ARG A 1 66 ? 6.293 0.465 -17.398 1.00 93.06 66 ARG A C 1
ATOM 465 O O . ARG A 1 66 ? 7.382 0.380 -17.955 1.00 93.06 66 ARG A O 1
ATOM 472 N N . VAL A 1 67 ? 5.145 0.582 -18.053 1.00 93.06 67 VAL A N 1
ATOM 473 C CA . VAL A 1 67 ? 5.049 0.629 -19.514 1.00 93.06 67 VAL A CA 1
ATOM 474 C C . VAL A 1 67 ? 4.187 1.802 -19.925 1.00 93.06 67 VAL A C 1
ATOM 476 O O . VAL A 1 67 ? 3.029 1.898 -19.524 1.00 93.06 67 VAL A O 1
ATOM 479 N N . THR A 1 68 ? 4.750 2.652 -20.767 1.00 91.50 68 THR A N 1
ATOM 480 C CA . THR A 1 68 ? 4.064 3.756 -21.422 1.00 91.50 68 THR A CA 1
ATOM 481 C C . THR A 1 68 ? 3.712 3.317 -22.836 1.00 91.50 68 THR A C 1
ATOM 483 O O . THR A 1 68 ? 4.604 3.003 -23.622 1.00 91.50 68 THR A O 1
ATOM 486 N N . TYR A 1 69 ? 2.426 3.258 -23.169 1.00 91.00 69 TYR A N 1
ATOM 487 C CA . TYR A 1 69 ? 1.935 2.747 -24.449 1.00 91.00 69 TYR A CA 1
ATOM 488 C C . TYR A 1 69 ? 0.797 3.600 -25.011 1.00 91.00 69 TYR A C 1
ATOM 490 O O . TYR A 1 69 ? 0.077 4.271 -24.273 1.00 91.00 69 TYR A O 1
ATOM 498 N N . ASP A 1 70 ? 0.617 3.563 -26.327 1.00 91.69 70 ASP A N 1
ATOM 499 C CA . ASP A 1 70 ? -0.545 4.152 -26.983 1.00 91.69 70 ASP A CA 1
ATOM 500 C C . ASP A 1 70 ? -1.731 3.173 -26.912 1.00 91.69 70 ASP A C 1
ATOM 502 O O . ASP A 1 70 ? -1.684 2.100 -27.530 1.00 91.69 70 ASP A O 1
ATOM 506 N N . PRO A 1 71 ? -2.821 3.519 -26.199 1.00 85.94 71 PRO A N 1
ATOM 507 C CA . PRO A 1 71 ? -4.004 2.675 -26.113 1.00 85.94 71 PRO A CA 1
ATOM 508 C C . PRO A 1 71 ? -4.772 2.574 -27.436 1.00 85.94 71 PRO A C 1
ATOM 510 O O . PRO A 1 71 ? -5.762 1.858 -27.484 1.00 85.94 71 PRO A O 1
ATOM 513 N N . ASN A 1 72 ? -4.392 3.266 -28.510 1.00 85.25 72 ASN A N 1
ATOM 514 C CA . ASN A 1 72 ? -4.983 3.070 -29.837 1.00 85.25 72 ASN A CA 1
ATOM 515 C C . ASN A 1 72 ? -4.265 1.976 -30.636 1.00 85.25 72 ASN A C 1
ATOM 517 O O . ASN A 1 72 ? -4.899 1.324 -31.463 1.00 85.25 72 ASN A O 1
ATOM 521 N N . LEU A 1 73 ? -2.976 1.752 -30.363 1.00 84.62 73 LEU A N 1
ATOM 522 C CA . LEU A 1 73 ? -2.132 0.794 -31.083 1.00 84.62 73 LEU A CA 1
ATOM 523 C C . LEU A 1 73 ? -1.990 -0.534 -30.336 1.00 84.62 73 LEU A C 1
ATOM 525 O O . LEU A 1 73 ? -2.017 -1.596 -30.953 1.00 84.62 73 LEU A O 1
ATOM 529 N N . VAL A 1 74 ? -1.898 -0.486 -29.003 1.00 88.31 74 VAL A N 1
ATOM 530 C CA . VAL A 1 74 ? -1.623 -1.661 -28.169 1.00 88.31 74 VAL A CA 1
ATOM 531 C C . VAL A 1 74 ? -2.764 -1.919 -27.196 1.00 88.31 74 VAL A C 1
ATOM 533 O O . VAL A 1 74 ? -3.327 -1.0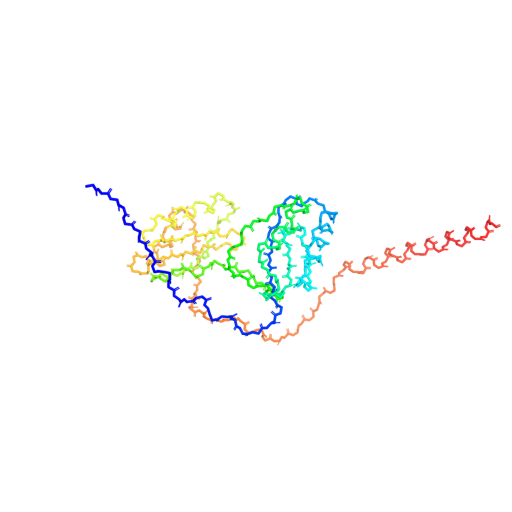14 -26.578 1.00 88.31 74 VAL A O 1
ATOM 536 N N . ARG A 1 75 ? -3.103 -3.200 -27.041 1.00 87.81 75 ARG A N 1
ATOM 537 C CA . ARG A 1 75 ? -4.022 -3.699 -26.010 1.00 87.81 75 ARG A CA 1
ATOM 538 C C . ARG A 1 75 ? -3.230 -4.357 -24.887 1.00 87.81 75 ARG A C 1
ATOM 540 O O . ARG A 1 75 ? -2.163 -4.920 -25.122 1.00 87.81 75 ARG A O 1
ATOM 547 N N . LEU A 1 76 ? -3.790 -4.351 -23.679 1.00 86.38 76 LEU A N 1
ATOM 548 C CA . LEU A 1 76 ? -3.164 -4.959 -22.504 1.00 86.38 76 LEU A CA 1
ATOM 549 C C . LEU A 1 76 ? -2.787 -6.433 -22.730 1.00 86.38 76 LEU A C 1
ATOM 551 O O . LEU A 1 76 ? -1.710 -6.859 -22.321 1.00 86.38 76 LEU A O 1
ATOM 555 N N . ASP A 1 77 ? -3.625 -7.189 -23.441 1.00 86.94 77 ASP A N 1
ATOM 556 C CA . ASP A 1 77 ? -3.365 -8.598 -23.759 1.00 86.94 77 ASP A CA 1
ATOM 557 C C . ASP A 1 77 ? -2.109 -8.792 -24.619 1.00 86.94 77 ASP A C 1
ATOM 559 O O . ASP A 1 77 ? -1.392 -9.774 -24.455 1.00 86.94 77 ASP A O 1
ATOM 563 N N . GLN A 1 78 ? -1.786 -7.832 -25.492 1.00 88.81 78 GLN A N 1
ATOM 564 C CA . GLN A 1 78 ? -0.568 -7.883 -26.307 1.00 88.81 78 GLN A CA 1
ATOM 565 C C . GLN A 1 78 ? 0.687 -7.636 -25.460 1.00 88.81 78 GLN A C 1
ATOM 567 O O . GLN A 1 78 ? 1.707 -8.293 -25.669 1.00 88.81 78 GLN A O 1
ATOM 572 N N . LEU A 1 79 ? 0.606 -6.739 -24.470 1.00 89.88 79 LEU A N 1
ATOM 573 C CA . LEU A 1 79 ? 1.688 -6.518 -23.504 1.00 89.88 79 LEU A CA 1
ATOM 574 C C . LEU A 1 79 ? 1.917 -7.766 -22.644 1.00 89.88 79 LEU A C 1
ATOM 576 O O . LEU A 1 79 ? 3.060 -8.188 -22.474 1.00 89.88 79 LEU A O 1
ATOM 580 N N . LYS A 1 80 ? 0.838 -8.393 -22.156 1.00 91.75 80 LYS A N 1
ATOM 581 C CA . LYS A 1 80 ? 0.908 -9.660 -21.410 1.00 91.75 80 LYS A CA 1
ATOM 582 C C . LYS A 1 80 ? 1.548 -10.761 -22.256 1.00 91.75 80 LYS A C 1
ATOM 584 O O . LYS A 1 80 ? 2.540 -11.350 -21.834 1.00 91.75 80 LYS A O 1
ATOM 589 N N . ALA A 1 81 ? 1.071 -10.952 -23.486 1.00 89.94 81 ALA A N 1
ATOM 590 C CA . ALA A 1 81 ? 1.606 -11.950 -24.407 1.00 89.94 81 ALA A CA 1
ATOM 591 C C . ALA A 1 81 ? 3.097 -11.733 -24.723 1.00 89.94 81 ALA A C 1
ATOM 593 O O . ALA A 1 81 ? 3.851 -12.698 -24.860 1.00 89.94 81 ALA A O 1
ATOM 594 N N . ALA A 1 82 ? 3.559 -10.482 -24.821 1.00 91.31 82 ALA A N 1
ATOM 595 C CA . ALA A 1 82 ? 4.973 -10.177 -25.039 1.00 91.31 82 ALA A CA 1
ATOM 596 C C . ALA A 1 82 ? 5.857 -10.603 -23.854 1.00 91.31 82 ALA A C 1
ATOM 598 O O . ALA A 1 82 ? 6.950 -11.140 -24.062 1.00 91.31 82 ALA A O 1
ATOM 599 N N . VAL A 1 83 ? 5.379 -10.406 -22.622 1.00 92.19 83 VAL A N 1
ATOM 600 C CA . VAL A 1 83 ? 6.075 -10.826 -21.395 1.00 92.19 83 VAL A CA 1
ATOM 601 C C . VAL A 1 83 ? 6.058 -12.350 -21.241 1.00 92.19 83 VAL A C 1
ATOM 603 O O . VAL A 1 83 ? 7.096 -12.952 -20.959 1.00 92.19 83 VAL A O 1
ATOM 606 N N . GLU A 1 84 ? 4.927 -12.993 -21.530 1.00 92.44 84 GLU A N 1
ATOM 607 C CA . GLU A 1 84 ? 4.793 -14.455 -21.522 1.00 92.44 84 GLU A CA 1
ATOM 608 C C . GLU A 1 84 ? 5.693 -15.121 -22.562 1.00 92.44 84 GLU A C 1
ATOM 610 O O . GLU A 1 84 ? 6.395 -16.087 -22.261 1.00 92.44 84 GLU A O 1
ATOM 615 N N . LYS A 1 85 ? 5.784 -14.545 -23.765 1.00 90.88 85 LYS A N 1
ATOM 616 C CA . LYS A 1 85 ? 6.717 -14.993 -24.808 1.00 90.88 85 LYS A CA 1
ATOM 617 C C . LYS A 1 85 ? 8.184 -14.847 -24.389 1.00 90.88 85 LYS A C 1
ATOM 619 O O . LYS A 1 85 ? 9.037 -15.579 -24.889 1.00 90.88 85 LYS A O 1
ATOM 624 N N . ALA A 1 86 ? 8.491 -13.921 -23.482 1.00 89.19 86 ALA A N 1
ATOM 625 C CA . ALA A 1 86 ? 9.818 -13.789 -22.884 1.00 89.19 86 ALA A CA 1
ATOM 626 C C . ALA A 1 86 ? 10.084 -14.812 -21.758 1.00 89.19 86 ALA A C 1
ATOM 628 O O . ALA A 1 86 ? 11.226 -14.906 -21.299 1.00 89.19 86 ALA A O 1
ATOM 629 N N . GLY A 1 87 ? 9.074 -15.596 -21.363 1.00 90.25 87 GLY A N 1
ATOM 630 C CA . GLY A 1 87 ? 9.160 -16.669 -20.370 1.00 90.25 87 GLY A CA 1
ATOM 631 C C . GLY A 1 87 ? 8.766 -16.259 -18.950 1.00 90.25 87 GLY A C 1
ATOM 632 O O . GLY A 1 87 ? 9.151 -16.947 -18.008 1.00 90.25 87 GLY A O 1
ATOM 633 N N . TYR A 1 88 ? 8.039 -15.150 -18.783 1.00 92.25 88 TYR A N 1
ATOM 634 C CA . TYR A 1 88 ? 7.641 -14.618 -17.476 1.00 92.25 88 TYR A CA 1
ATOM 635 C C . TYR A 1 88 ? 6.119 -14.515 -17.367 1.00 92.25 88 TYR A C 1
ATOM 637 O O . TYR A 1 88 ? 5.444 -14.279 -18.362 1.00 92.25 88 TYR A O 1
ATOM 645 N N . GLY A 1 89 ? 5.568 -14.669 -16.164 1.00 89.69 89 GLY A N 1
ATOM 646 C CA . GLY A 1 89 ? 4.128 -14.508 -15.949 1.00 89.69 89 GLY A CA 1
ATOM 647 C C . GLY A 1 89 ? 3.759 -13.053 -15.674 1.00 89.69 89 GLY A C 1
ATOM 648 O O . GLY A 1 89 ? 4.555 -12.311 -15.104 1.00 89.69 89 GLY A O 1
ATOM 649 N N . VAL A 1 90 ? 2.539 -12.648 -16.025 1.00 90.50 90 VAL A N 1
ATOM 650 C CA . VAL A 1 90 ? 1.970 -11.351 -15.626 1.00 90.50 90 VAL A CA 1
ATOM 651 C C . VAL A 1 90 ? 0.749 -11.605 -14.755 1.00 90.50 90 VAL A C 1
ATOM 653 O O . VAL A 1 90 ? -0.151 -12.338 -15.156 1.00 90.50 90 VAL A O 1
ATOM 656 N N . ARG A 1 91 ? 0.705 -11.021 -13.553 1.00 85.88 91 ARG A N 1
ATOM 657 C CA . ARG A 1 91 ? -0.502 -11.088 -12.713 1.00 85.88 91 ARG A CA 1
ATOM 658 C C . ARG A 1 91 ? -1.517 -10.046 -13.173 1.00 85.88 91 ARG A C 1
ATOM 660 O O . ARG A 1 91 ? -1.146 -8.951 -13.592 1.00 85.88 91 ARG A O 1
ATOM 667 N N . ASP A 1 92 ? -2.800 -10.377 -13.060 1.00 76.31 92 ASP A N 1
ATOM 668 C CA . ASP A 1 92 ? -3.860 -9.421 -13.357 1.00 76.31 92 ASP A CA 1
ATOM 669 C C . ASP A 1 92 ? -3.794 -8.222 -12.417 1.00 76.31 92 ASP A C 1
ATOM 671 O O . ASP A 1 92 ? -3.602 -8.344 -11.202 1.00 76.31 92 ASP A O 1
ATOM 675 N N . LEU A 1 93 ? -3.935 -7.051 -13.022 1.00 64.38 93 LEU A N 1
ATOM 676 C CA . LEU A 1 93 ? -4.029 -5.794 -12.313 1.00 64.38 93 LEU A CA 1
ATOM 677 C C . LEU A 1 93 ? -5.484 -5.529 -11.930 1.00 64.38 93 LEU A C 1
ATOM 679 O O . LEU A 1 93 ? -6.357 -5.694 -12.785 1.00 64.38 93 LEU A O 1
ATOM 683 N N . PRO A 1 94 ? -5.765 -5.047 -10.707 1.00 51.91 94 PRO A N 1
ATOM 684 C CA . PRO A 1 94 ? -6.953 -4.233 -10.508 1.00 51.91 94 PRO A CA 1
ATOM 685 C C . PRO A 1 94 ? -6.811 -2.987 -11.396 1.00 51.91 94 PRO A C 1
ATOM 687 O O . PRO A 1 94 ? -5.770 -2.325 -11.380 1.00 51.91 94 PRO A O 1
ATOM 690 N N . ALA A 1 95 ? -7.815 -2.729 -12.233 1.00 46.66 95 ALA A N 1
ATOM 691 C CA . ALA A 1 95 ? -7.842 -1.561 -13.104 1.00 46.66 95 ALA A CA 1
ATOM 692 C C . ALA A 1 95 ? -7.751 -0.273 -12.263 1.00 46.66 95 ALA A C 1
ATOM 694 O O . ALA A 1 95 ? -8.386 -0.172 -11.216 1.00 46.66 95 ALA A O 1
ATOM 695 N N . ASP A 1 96 ? -6.944 0.673 -12.745 1.00 45.22 96 ASP A N 1
ATOM 696 C CA . ASP A 1 96 ? -6.737 2.022 -12.209 1.00 45.22 96 ASP A CA 1
ATOM 697 C C . ASP A 1 96 ? -6.018 2.156 -10.854 1.00 45.22 96 ASP A C 1
ATOM 699 O O . ASP A 1 96 ? -6.604 2.375 -9.797 1.00 45.22 96 ASP A O 1
ATOM 703 N N . ALA A 1 97 ? -4.685 2.190 -10.927 1.00 41.22 97 ALA A N 1
ATOM 704 C CA . ALA A 1 97 ? -3.882 3.019 -10.032 1.00 41.22 97 ALA A CA 1
ATOM 705 C C . ALA A 1 97 ? -2.818 3.755 -10.870 1.00 41.22 97 ALA A C 1
ATOM 707 O O . ALA A 1 97 ? -1.915 3.102 -11.406 1.00 41.22 97 ALA A O 1
ATOM 708 N N . PRO A 1 98 ? -2.913 5.088 -11.038 1.00 44.62 98 PRO A N 1
ATOM 709 C CA . PRO A 1 98 ? -1.928 5.840 -11.796 1.00 44.62 98 PRO A CA 1
ATOM 710 C C . PRO A 1 98 ? -0.563 5.839 -11.082 1.00 44.62 98 PRO A C 1
ATOM 712 O O . PRO A 1 98 ? -0.490 5.926 -9.854 1.00 44.62 98 PRO A O 1
ATOM 715 N N . PRO A 1 99 ? 0.542 5.785 -11.836 1.00 49.53 99 PRO A N 1
ATOM 716 C CA . PRO A 1 99 ? 1.890 5.914 -11.305 1.00 49.53 99 PRO A CA 1
ATOM 717 C C . PRO A 1 99 ? 2.242 7.393 -11.094 1.00 49.53 99 PRO A C 1
ATOM 719 O O . PRO A 1 99 ? 2.920 8.015 -11.906 1.00 49.53 99 PRO A O 1
ATOM 722 N N . THR A 1 100 ? 1.815 7.978 -9.976 1.00 35.00 100 THR A N 1
ATOM 723 C CA . THR A 1 100 ? 2.338 9.282 -9.551 1.00 35.00 100 THR A CA 1
ATOM 724 C C . THR A 1 100 ? 3.730 9.092 -8.956 1.00 35.00 100 THR A C 1
ATOM 726 O O . THR A 1 100 ? 3.892 8.592 -7.841 1.00 35.00 100 THR A O 1
ATOM 729 N N . ALA A 1 101 ? 4.754 9.467 -9.718 1.00 43.62 101 ALA A N 1
ATOM 730 C CA . ALA A 1 101 ? 6.082 9.698 -9.178 1.00 43.62 101 ALA A CA 1
ATOM 731 C C . ALA A 1 101 ? 6.069 10.929 -8.252 1.00 43.62 101 ALA A C 1
ATOM 733 O O . ALA A 1 101 ? 5.468 11.950 -8.575 1.00 43.62 101 ALA A O 1
ATOM 734 N N . SER A 1 102 ? 6.818 10.816 -7.152 1.00 45.41 102 SER A N 1
ATOM 735 C CA . SER A 1 102 ? 7.207 11.878 -6.214 1.00 45.41 102 SER A CA 1
ATOM 736 C C . SER A 1 102 ? 6.182 12.314 -5.162 1.00 45.41 102 SER A C 1
ATOM 738 O O . SER A 1 102 ? 5.610 13.393 -5.246 1.00 45.41 102 SER A O 1
ATOM 740 N N . ALA A 1 103 ? 6.076 11.534 -4.087 1.00 32.78 103 ALA A N 1
ATOM 741 C CA . ALA A 1 103 ? 6.206 12.038 -2.717 1.00 32.78 103 ALA A CA 1
ATOM 742 C C . ALA A 1 103 ? 6.184 10.856 -1.746 1.00 32.78 103 ALA A C 1
ATOM 744 O O . ALA A 1 103 ? 5.410 9.914 -1.903 1.00 32.78 103 ALA A O 1
ATOM 745 N N . ALA A 1 104 ? 7.025 10.917 -0.719 1.00 47.50 104 ALA A N 1
ATOM 746 C CA . ALA A 1 104 ? 6.822 10.123 0.476 1.00 47.50 104 ALA A CA 1
ATOM 747 C C . ALA A 1 104 ? 5.423 10.428 1.031 1.00 47.50 104 ALA A C 1
ATOM 749 O O . ALA A 1 104 ? 5.126 11.558 1.412 1.00 47.50 104 ALA A O 1
ATOM 750 N N . THR A 1 105 ? 4.550 9.428 1.064 1.00 35.28 105 THR A N 1
ATOM 751 C CA . THR A 1 105 ? 3.325 9.457 1.863 1.00 35.28 105 THR A CA 1
ATOM 752 C C . THR A 1 105 ? 2.980 8.015 2.238 1.00 35.28 105 THR A C 1
ATOM 754 O O . THR A 1 105 ? 2.890 7.170 1.345 1.00 35.28 105 THR A O 1
ATOM 757 N N . PRO A 1 106 ? 2.813 7.683 3.530 1.00 44.84 106 PRO A N 1
ATOM 758 C CA . PRO A 1 106 ? 2.264 6.397 3.934 1.00 44.84 106 PRO A CA 1
ATOM 759 C C . PRO A 1 106 ? 0.769 6.379 3.575 1.00 44.84 106 PRO A C 1
ATOM 761 O O . PRO A 1 106 ? -0.063 6.877 4.326 1.00 44.84 106 PRO A O 1
ATOM 764 N N . ALA A 1 107 ? 0.437 5.856 2.393 1.00 42.38 107 ALA A N 1
ATOM 765 C CA . ALA A 1 107 ? -0.939 5.606 1.967 1.00 42.38 107 ALA A CA 1
ATOM 766 C C . ALA A 1 107 ? -1.468 4.372 2.726 1.00 42.38 107 ALA A C 1
ATOM 768 O O . ALA A 1 107 ? -0.868 3.301 2.675 1.00 42.38 107 ALA A O 1
ATOM 769 N N . ALA A 1 108 ? -2.441 4.537 3.619 1.00 34.97 108 ALA A N 1
ATOM 770 C CA . ALA A 1 108 ? -3.857 4.769 3.323 1.00 34.97 108 ALA A CA 1
ATOM 771 C C . ALA A 1 108 ? -4.565 3.463 2.929 1.00 34.97 108 ALA A C 1
ATOM 773 O O . ALA A 1 108 ? -4.361 2.895 1.858 1.00 34.97 108 ALA A O 1
ATOM 774 N N . VAL A 1 109 ? -5.401 3.010 3.862 1.00 44.72 109 VAL A N 1
ATOM 775 C CA . VAL A 1 109 ? -6.445 1.999 3.680 1.00 44.72 109 VAL A CA 1
ATOM 776 C C . VAL A 1 109 ? -7.449 2.534 2.640 1.00 44.72 109 VAL A C 1
ATOM 778 O O . VAL A 1 109 ? -7.736 3.733 2.658 1.00 44.72 109 VAL A O 1
ATOM 781 N N . PRO A 1 110 ? -7.962 1.707 1.709 1.00 50.00 110 PRO A N 1
ATOM 782 C CA . PRO A 1 110 ? -8.873 2.169 0.662 1.00 50.00 110 PRO A CA 1
ATOM 783 C C . PRO A 1 110 ? -10.194 2.709 1.247 1.00 50.00 110 PRO A C 1
ATOM 785 O O . PRO A 1 110 ? -10.845 1.991 2.010 1.00 50.00 110 PRO A O 1
ATOM 788 N N . PRO A 1 111 ? -10.658 3.916 0.863 1.00 50.59 111 PRO A N 1
ATOM 789 C CA . PRO A 1 111 ? -12.014 4.361 1.151 1.00 50.59 111 PRO A CA 1
ATOM 790 C C . PRO A 1 111 ? -12.964 3.677 0.166 1.00 50.59 111 PRO A C 1
ATOM 792 O O . PRO A 1 111 ? -13.102 4.073 -0.990 1.00 50.59 111 PRO A O 1
ATOM 795 N N . GLY A 1 112 ? -13.586 2.597 0.625 1.00 45.94 112 GLY A N 1
ATOM 796 C CA . GLY A 1 112 ? -14.424 1.745 -0.208 1.00 45.94 112 GLY A CA 1
ATOM 797 C C . GLY A 1 112 ? -15.576 1.098 0.546 1.00 45.94 112 GLY A C 1
ATOM 798 O O . GLY A 1 112 ? -15.816 -0.081 0.336 1.00 45.94 112 GLY A O 1
ATOM 799 N N . ALA A 1 113 ? -16.259 1.835 1.426 1.00 38.75 113 ALA A N 1
ATOM 800 C CA . ALA A 1 113 ? -17.668 1.605 1.767 1.00 38.75 113 ALA A CA 1
ATOM 801 C C . ALA A 1 113 ? -18.188 2.748 2.649 1.00 38.75 113 ALA A C 1
ATOM 803 O O . ALA A 1 113 ? -17.800 2.897 3.804 1.00 38.75 113 ALA A O 1
ATOM 804 N N . SER A 1 114 ? -19.087 3.552 2.087 1.00 50.62 114 SER A N 1
ATOM 805 C CA . SER A 1 114 ? -19.895 4.508 2.833 1.00 50.62 114 SER A CA 1
ATOM 806 C C . SER A 1 114 ? -20.871 3.748 3.735 1.00 50.62 114 SER A C 1
ATOM 808 O O . SER A 1 114 ? -21.819 3.129 3.256 1.00 50.62 114 SER A O 1
ATOM 810 N N . ALA A 1 115 ? -20.622 3.800 5.037 1.00 46.97 115 ALA A N 1
ATOM 811 C CA . ALA A 1 115 ? -21.611 3.654 6.091 1.00 46.97 115 ALA A CA 1
ATOM 812 C C . ALA A 1 115 ? -21.083 4.444 7.295 1.00 46.97 115 ALA A C 1
ATOM 814 O O . ALA A 1 115 ? -19.877 4.535 7.491 1.00 46.97 115 ALA A O 1
ATOM 815 N N . ILE A 1 116 ? -21.987 5.081 8.029 1.00 57.62 116 ILE A N 1
ATOM 816 C CA . ILE A 1 116 ? -21.800 5.799 9.301 1.00 57.62 116 ILE A CA 1
ATOM 817 C C . ILE A 1 116 ? -20.860 5.057 10.274 1.00 57.62 116 ILE A C 1
ATOM 819 O O . ILE A 1 116 ? -21.298 4.355 11.179 1.00 57.62 116 ILE A O 1
ATOM 823 N N . HIS A 1 117 ? -19.555 5.217 10.089 1.00 69.00 117 HIS A N 1
ATOM 824 C CA . HIS A 1 117 ? -18.512 4.669 10.942 1.00 69.00 117 HIS A CA 1
ATOM 825 C C . HIS A 1 117 ? -17.610 5.823 11.377 1.00 69.00 117 HIS A C 1
ATOM 827 O O . HIS A 1 117 ? -17.103 6.577 10.550 1.00 69.00 117 HIS A O 1
ATOM 833 N N . GLY A 1 118 ? -17.473 5.993 12.687 1.00 81.56 118 GLY A N 1
ATOM 834 C CA . GLY A 1 118 ? -16.476 6.853 13.293 1.00 81.56 118 GLY A CA 1
ATOM 835 C C . GLY A 1 118 ? -15.124 6.153 13.274 1.00 81.56 118 GLY A C 1
ATOM 836 O O . GLY A 1 118 ? -15.026 4.948 13.503 1.00 81.56 118 GLY A O 1
ATOM 837 N N . GLU A 1 119 ? -14.074 6.915 13.008 1.00 87.62 119 GLU A N 1
ATOM 838 C CA . GLU A 1 119 ? -12.698 6.459 13.154 1.00 87.62 119 GLU A CA 1
ATOM 839 C C . GLU A 1 119 ? -12.075 7.172 14.353 1.00 87.62 119 GLU A C 1
ATOM 841 O O . GLU A 1 119 ? -12.249 8.377 14.533 1.00 87.62 119 GLU A O 1
ATOM 846 N N . ALA A 1 120 ? -11.358 6.428 15.191 1.00 88.62 120 ALA A N 1
ATOM 847 C CA . ALA A 1 120 ? -10.601 6.976 16.307 1.00 88.62 120 ALA A CA 1
ATOM 848 C C . ALA A 1 120 ? -9.193 6.394 16.339 1.00 88.62 120 ALA A C 1
ATOM 850 O O . ALA A 1 120 ? -8.986 5.201 16.103 1.00 88.62 120 ALA A O 1
ATOM 851 N N . THR A 1 121 ? -8.229 7.240 16.692 1.00 91.81 121 THR A N 1
ATOM 852 C CA . THR A 1 121 ? -6.858 6.823 16.978 1.00 91.81 121 THR A CA 1
ATOM 853 C C . THR A 1 121 ? -6.598 6.984 18.470 1.00 91.81 121 THR A C 1
ATOM 855 O O . THR A 1 121 ? -6.644 8.086 19.004 1.00 91.81 121 THR A O 1
ATOM 858 N N . LEU A 1 122 ? -6.328 5.875 19.159 1.00 91.38 122 LEU A N 1
ATOM 859 C CA . LEU A 1 122 ? -6.065 5.848 20.595 1.00 91.38 122 LEU A CA 1
ATOM 860 C C . LEU A 1 122 ? -4.574 5.565 20.836 1.00 91.38 122 LEU A C 1
ATOM 862 O O . LEU A 1 122 ? -4.092 4.508 20.424 1.00 91.38 122 LEU A O 1
ATOM 866 N N . PRO A 1 123 ? -3.815 6.460 21.486 1.00 93.25 123 PRO A N 1
ATOM 867 C CA . PRO A 1 123 ? -2.451 6.154 21.912 1.00 93.25 123 PRO A CA 1
ATOM 868 C C . PRO A 1 123 ? -2.483 5.201 23.114 1.00 93.25 123 PRO A C 1
ATOM 870 O O . PRO A 1 123 ? -3.149 5.480 24.113 1.00 93.25 123 PRO A O 1
ATOM 873 N N . VAL A 1 124 ? -1.772 4.075 23.022 1.00 93.56 124 VAL A N 1
ATOM 874 C CA . VAL A 1 124 ? -1.804 2.998 24.022 1.00 93.56 124 VAL A CA 1
ATOM 875 C C . VAL A 1 124 ? -0.417 2.792 24.623 1.00 93.56 124 VAL A C 1
ATOM 877 O O . VAL A 1 124 ? 0.494 2.301 23.960 1.00 93.56 124 VAL A O 1
ATOM 880 N N . ASP A 1 125 ? -0.270 3.102 25.907 1.00 92.25 125 ASP A N 1
ATOM 881 C CA . ASP A 1 125 ? 0.985 2.932 26.630 1.00 92.25 125 ASP A CA 1
ATOM 882 C C . ASP A 1 125 ? 1.157 1.487 27.133 1.00 92.25 125 ASP A C 1
ATOM 884 O O . ASP A 1 125 ? 0.204 0.807 27.533 1.00 92.25 125 ASP A O 1
ATOM 888 N N . GLY A 1 126 ? 2.414 1.038 27.200 1.00 89.38 126 GLY A N 1
ATOM 889 C CA . GLY A 1 126 ? 2.791 -0.266 27.761 1.00 89.38 126 GLY A CA 1
ATOM 890 C C . GLY A 1 126 ? 2.807 -1.417 26.752 1.00 89.38 126 GLY A C 1
ATOM 891 O O . GLY A 1 126 ? 2.988 -2.572 27.142 1.00 89.38 126 GLY A O 1
ATOM 892 N N . MET A 1 127 ? 2.643 -1.134 25.457 1.00 91.50 127 MET A N 1
ATOM 893 C CA . MET A 1 127 ? 2.852 -2.118 24.396 1.00 91.50 127 MET A CA 1
ATOM 894 C C . MET A 1 127 ? 4.343 -2.217 24.062 1.00 91.50 127 MET A C 1
ATOM 896 O O . MET A 1 127 ? 4.901 -1.320 23.450 1.00 91.50 127 MET A O 1
ATOM 900 N N . THR A 1 128 ? 4.995 -3.317 24.440 1.00 89.62 128 THR A N 1
ATOM 901 C CA . THR A 1 128 ? 6.446 -3.512 24.214 1.00 89.62 128 THR A CA 1
ATOM 902 C C . THR A 1 128 ? 6.773 -4.681 23.283 1.00 89.62 128 THR A C 1
ATOM 904 O O . THR A 1 128 ? 7.934 -4.936 22.976 1.00 89.62 128 THR A O 1
ATOM 907 N N . CYS A 1 129 ? 5.763 -5.427 22.823 1.00 89.69 129 CYS A N 1
ATOM 908 C CA . CYS A 1 129 ? 5.947 -6.610 21.984 1.00 89.69 129 CYS A CA 1
ATOM 909 C C . CYS A 1 129 ? 4.717 -6.875 21.098 1.00 89.69 129 CYS A C 1
ATOM 911 O O . CYS A 1 129 ? 3.593 -6.512 21.444 1.00 89.69 129 CYS A O 1
ATOM 913 N N . ALA A 1 130 ? 4.897 -7.608 19.994 1.00 88.06 130 ALA A N 1
ATOM 914 C CA . ALA A 1 130 ? 3.820 -8.056 19.101 1.00 88.06 130 ALA A CA 1
ATOM 915 C C . ALA A 1 130 ? 2.728 -8.892 19.806 1.00 88.06 130 ALA A C 1
ATOM 917 O O . ALA A 1 130 ? 1.583 -8.971 19.359 1.00 88.06 130 ALA A O 1
ATOM 918 N N . SER A 1 131 ? 3.049 -9.528 20.934 1.00 92.94 131 SER A N 1
ATOM 919 C CA . SER A 1 131 ? 2.046 -10.215 21.760 1.00 92.94 131 SER A CA 1
ATOM 920 C C . SER A 1 131 ? 1.109 -9.244 22.487 1.00 92.94 131 SER A C 1
ATOM 922 O O . SER A 1 131 ? -0.051 -9.585 22.711 1.00 92.94 131 SER A O 1
ATOM 924 N N . CYS A 1 13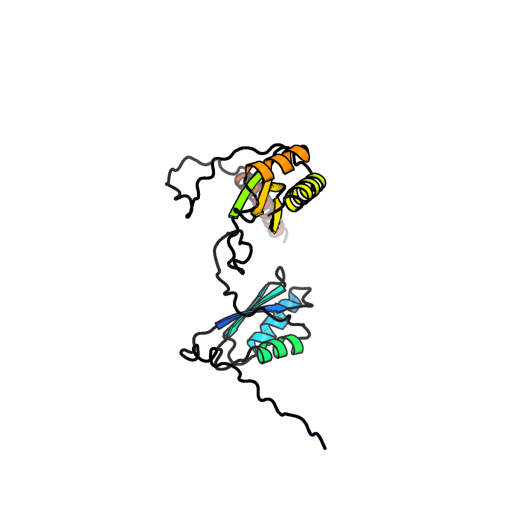2 ? 1.576 -8.034 22.808 1.00 91.19 132 CYS A N 1
ATOM 925 C CA . CYS A 1 132 ? 0.749 -6.972 23.378 1.00 91.19 132 CYS A CA 1
ATOM 926 C C . CYS A 1 132 ? -0.223 -6.416 22.334 1.00 91.19 132 CYS A C 1
ATOM 928 O O . CYS A 1 132 ? -1.414 -6.327 22.611 1.00 91.19 132 CYS A O 1
ATOM 930 N N . VAL A 1 133 ? 0.264 -6.172 21.112 1.00 94.75 133 VAL A N 1
ATOM 931 C CA . VAL A 1 133 ? -0.539 -5.730 19.953 1.00 94.75 133 VAL A CA 1
ATOM 932 C C . VAL A 1 133 ? -1.763 -6.628 19.767 1.00 94.75 133 VAL A C 1
ATOM 934 O O . VAL A 1 133 ? -2.899 -6.174 19.871 1.00 94.75 133 VAL A O 1
ATOM 937 N N . ARG A 1 134 ? -1.540 -7.943 19.641 1.00 94.94 134 ARG A N 1
ATOM 938 C CA . ARG A 1 134 ? -2.622 -8.924 19.454 1.00 94.94 134 ARG A CA 1
ATOM 939 C C . ARG A 1 134 ? -3.615 -8.960 20.616 1.00 94.94 134 ARG A C 1
ATOM 941 O O . ARG A 1 134 ? -4.783 -9.287 20.414 1.00 94.94 134 ARG A O 1
ATOM 948 N N . ARG A 1 135 ? -3.168 -8.687 21.847 1.00 94.38 135 ARG A N 1
ATOM 949 C CA . ARG A 1 135 ? -4.052 -8.629 23.020 1.00 94.38 135 ARG A CA 1
ATOM 950 C C . ARG A 1 135 ? -4.962 -7.402 22.950 1.00 94.38 135 ARG A C 1
ATOM 952 O O . ARG A 1 135 ? -6.152 -7.544 23.217 1.00 94.38 135 ARG A O 1
ATOM 959 N N . VAL A 1 136 ? -4.412 -6.249 22.575 1.00 94.94 136 VAL A N 1
ATOM 960 C CA . VAL A 1 136 ? -5.150 -4.986 22.435 1.00 94.94 136 VAL A CA 1
ATOM 961 C C . VAL A 1 136 ? -6.151 -5.061 21.281 1.00 94.94 136 VAL A C 1
ATOM 963 O O . VAL A 1 136 ? -7.328 -4.786 21.496 1.00 94.94 136 VAL A O 1
ATOM 966 N N . GLU A 1 137 ? -5.745 -5.539 20.102 1.00 95.44 137 GLU A N 1
ATOM 967 C CA . GLU A 1 137 ? -6.651 -5.734 18.954 1.00 95.44 137 GLU A CA 1
ATOM 968 C C . GLU A 1 137 ? -7.834 -6.635 19.321 1.00 95.44 137 GLU A C 1
ATOM 970 O O . GLU A 1 137 ? -8.991 -6.272 19.128 1.00 95.44 137 GLU A O 1
ATOM 975 N N . ARG A 1 138 ? -7.561 -7.781 19.963 1.00 93.88 138 ARG A N 1
ATOM 976 C CA . ARG A 1 138 ? -8.607 -8.707 20.424 1.00 93.88 138 ARG A CA 1
ATOM 977 C C . ARG A 1 138 ? -9.538 -8.103 21.468 1.00 93.88 138 ARG A C 1
ATOM 979 O O . ARG A 1 138 ? -10.679 -8.547 21.565 1.00 93.88 138 ARG A O 1
ATOM 986 N N . ALA A 1 139 ? -9.054 -7.186 22.301 1.00 94.06 139 ALA A N 1
ATOM 987 C CA . ALA A 1 139 ? -9.893 -6.501 23.276 1.00 94.06 139 ALA A CA 1
ATOM 988 C C . ALA A 1 139 ? -10.835 -5.509 22.582 1.00 94.06 139 ALA A C 1
ATOM 990 O O . ALA A 1 139 ? -12.019 -5.483 22.906 1.00 94.06 139 ALA A O 1
ATOM 991 N N . LEU A 1 140 ? -10.333 -4.772 21.587 1.00 93.50 140 LEU A N 1
ATOM 992 C CA . LEU A 1 140 ? -11.096 -3.788 20.820 1.00 93.50 140 LEU A CA 1
ATOM 993 C C . LEU A 1 140 ? -12.154 -4.435 19.922 1.00 93.50 140 LEU A C 1
ATOM 995 O O . LEU A 1 140 ? -13.303 -4.018 19.951 1.00 93.50 140 LEU A O 1
ATOM 999 N N . THR A 1 141 ? -11.831 -5.515 19.206 1.00 92.88 141 THR A N 1
ATOM 1000 C CA . THR A 1 141 ? -12.810 -6.230 18.358 1.00 92.88 141 THR A CA 1
ATOM 1001 C C . THR A 1 141 ? -13.945 -6.885 19.158 1.00 92.88 141 THR A C 1
ATOM 1003 O O . THR A 1 141 ? -14.983 -7.223 18.601 1.00 92.88 141 THR A O 1
ATOM 1006 N N . LYS A 1 142 ? -13.776 -7.083 20.474 1.00 93.56 142 LYS A N 1
ATOM 1007 C CA . LYS A 1 142 ? -14.847 -7.583 21.354 1.00 93.56 142 LYS A CA 1
ATOM 1008 C C . LYS A 1 142 ? -15.832 -6.499 21.786 1.00 93.56 142 LYS A C 1
ATOM 1010 O O . LYS A 1 142 ? -16.863 -6.840 22.363 1.00 93.56 142 LYS A O 1
ATOM 1015 N N . VAL A 1 143 ? -15.512 -5.224 21.570 1.00 92.56 143 VAL A N 1
ATOM 1016 C CA . VAL A 1 143 ? -16.420 -4.123 21.890 1.00 92.56 143 VAL A CA 1
ATOM 1017 C C . VAL A 1 143 ? -17.548 -4.107 20.852 1.00 92.56 143 VAL A C 1
ATOM 1019 O O . VAL A 1 143 ? -17.264 -4.049 19.654 1.00 92.56 143 VAL A O 1
ATOM 1022 N N . PRO A 1 144 ? -18.824 -4.171 21.273 1.00 91.25 144 PRO A N 1
ATOM 1023 C CA . PRO A 1 144 ? -19.952 -4.048 20.357 1.00 91.25 144 PRO A CA 1
ATOM 1024 C C . PRO A 1 144 ? -19.877 -2.730 19.585 1.00 91.25 144 PRO A C 1
ATOM 1026 O O . PRO A 1 144 ? -19.662 -1.688 20.192 1.00 91.25 144 PRO A O 1
ATOM 1029 N N . GLY A 1 145 ? -20.043 -2.781 18.264 1.00 89.06 145 GLY A N 1
ATOM 1030 C CA . GLY A 1 145 ? -19.957 -1.602 17.398 1.00 89.06 145 GLY A CA 1
ATOM 1031 C C . GLY A 1 145 ? -18.590 -1.376 16.753 1.00 89.06 145 GLY A C 1
ATOM 1032 O O . GLY A 1 145 ? -18.503 -0.583 15.824 1.00 89.06 145 GLY A O 1
ATOM 1033 N N . VAL A 1 146 ? -17.530 -2.088 17.158 1.00 92.31 146 VAL A N 1
ATOM 1034 C CA . VAL A 1 146 ? -16.229 -2.022 16.467 1.00 92.31 146 VAL A CA 1
ATOM 1035 C C . VAL A 1 146 ? -16.269 -2.850 15.186 1.00 92.31 146 VAL A C 1
ATOM 1037 O O . VAL A 1 146 ? -16.505 -4.056 15.221 1.00 92.31 146 VAL A O 1
ATOM 1040 N N . THR A 1 147 ? -16.005 -2.206 14.051 1.00 90.25 147 THR A N 1
ATOM 1041 C CA . THR A 1 147 ? -15.966 -2.848 12.730 1.00 90.25 147 THR A CA 1
ATOM 1042 C C . THR A 1 147 ? -14.550 -3.224 12.314 1.00 90.25 147 THR A C 1
ATOM 1044 O O . THR A 1 147 ? -14.356 -4.254 11.671 1.00 90.25 147 THR A O 1
ATOM 1047 N N . ALA A 1 148 ? -13.548 -2.445 12.726 1.00 88.56 148 ALA A N 1
ATOM 1048 C CA . ALA A 1 148 ? -12.141 -2.767 12.520 1.00 88.56 148 ALA A CA 1
ATOM 1049 C C . ALA A 1 148 ? -11.273 -2.213 13.655 1.00 88.56 148 ALA A C 1
ATOM 1051 O O . ALA A 1 148 ? -11.521 -1.124 14.163 1.00 88.56 148 ALA A O 1
ATOM 1052 N N . ALA A 1 149 ? -10.226 -2.947 14.030 1.00 92.38 149 ALA A N 1
ATOM 1053 C CA . ALA A 1 149 ? -9.211 -2.489 14.973 1.00 92.38 149 ALA A CA 1
ATOM 1054 C C . ALA A 1 149 ? -7.833 -2.944 14.490 1.00 92.38 149 ALA A C 1
ATOM 1056 O O . ALA A 1 149 ? -7.637 -4.127 14.214 1.00 92.38 149 ALA A O 1
ATOM 1057 N N . ASN A 1 150 ? -6.894 -2.008 14.394 1.00 92.81 150 ASN A N 1
ATOM 1058 C CA . ASN A 1 150 ? -5.514 -2.267 14.003 1.00 92.81 150 ASN A CA 1
ATOM 1059 C C . ASN A 1 150 ? -4.571 -1.535 14.952 1.00 92.81 150 ASN A C 1
ATOM 1061 O O . ASN A 1 150 ? -4.781 -0.361 15.259 1.00 92.81 150 ASN A O 1
ATOM 1065 N N . VAL A 1 151 ? -3.522 -2.212 15.407 1.00 93.88 151 VAL A N 1
ATOM 1066 C CA . VAL A 1 151 ? -2.589 -1.645 16.379 1.00 93.88 151 VAL A CA 1
ATOM 1067 C C . VAL A 1 151 ? -1.185 -1.601 15.796 1.00 93.88 151 VAL A C 1
ATOM 1069 O O . VAL A 1 151 ? -0.632 -2.598 15.339 1.00 93.88 151 VAL A O 1
ATOM 1072 N N . ASN A 1 152 ? -0.570 -0.425 15.855 1.00 91.88 152 ASN A N 1
ATOM 1073 C CA . ASN A 1 152 ? 0.793 -0.207 15.408 1.00 91.88 152 ASN A CA 1
ATOM 1074 C C . ASN A 1 152 ? 1.719 -0.045 16.617 1.00 91.88 152 ASN A C 1
ATOM 1076 O O . ASN A 1 152 ? 1.649 0.946 17.344 1.00 91.88 152 ASN A O 1
ATOM 1080 N N . LEU A 1 153 ? 2.606 -1.026 16.809 1.00 92.00 153 LEU A N 1
ATOM 1081 C CA . LEU A 1 153 ? 3.592 -1.027 17.890 1.00 92.00 153 LEU A CA 1
ATOM 1082 C C . LEU A 1 153 ? 4.640 0.077 17.730 1.00 92.00 153 LEU A C 1
ATOM 1084 O O . LEU A 1 153 ? 5.047 0.662 18.722 1.00 92.00 153 LEU A O 1
ATOM 1088 N N . ALA A 1 154 ? 5.069 0.368 16.499 1.00 89.81 154 ALA A N 1
ATOM 1089 C CA . ALA A 1 154 ? 6.120 1.353 16.248 1.00 89.81 154 ALA A CA 1
ATOM 1090 C C . ALA A 1 154 ? 5.668 2.779 16.585 1.00 89.81 154 ALA A C 1
ATOM 1092 O O . ALA A 1 154 ? 6.485 3.610 16.967 1.00 89.81 154 ALA A O 1
ATOM 1093 N N . THR A 1 155 ? 4.370 3.058 16.444 1.00 88.88 155 THR A N 1
ATOM 1094 C CA . THR A 1 155 ? 3.781 4.364 16.766 1.00 88.88 155 THR A CA 1
ATOM 1095 C C . THR A 1 155 ? 2.985 4.364 18.067 1.00 88.88 155 THR A C 1
ATOM 1097 O O . THR A 1 155 ? 2.394 5.388 18.384 1.00 88.88 155 THR A O 1
ATOM 1100 N N . GLU A 1 156 ? 2.904 3.229 18.768 1.00 91.25 156 GLU A N 1
ATOM 1101 C CA . GLU A 1 156 ? 2.111 3.041 19.995 1.00 91.25 156 GLU A CA 1
ATOM 1102 C C . GLU A 1 156 ? 0.645 3.501 19.863 1.00 91.25 156 GLU A C 1
ATOM 1104 O O . GLU A 1 156 ? 0.053 4.065 20.784 1.00 91.25 156 GLU A O 1
ATOM 1109 N N . LYS A 1 157 ? 0.040 3.277 18.691 1.00 92.19 157 LYS A N 1
ATOM 1110 C CA . LYS A 1 157 ? -1.311 3.759 18.358 1.00 92.19 157 LYS A CA 1
ATOM 1111 C C . LYS A 1 157 ? -2.223 2.614 17.942 1.00 92.19 157 LYS A C 1
ATOM 1113 O O . LYS A 1 157 ? -1.815 1.735 17.186 1.00 92.19 157 LYS A O 1
ATOM 1118 N N . ALA A 1 158 ? -3.465 2.662 18.406 1.00 92.94 158 ALA A N 1
ATOM 1119 C CA . ALA A 1 158 ? -4.555 1.795 17.990 1.00 92.94 158 ALA A CA 1
ATOM 1120 C C . ALA A 1 158 ? -5.540 2.598 17.134 1.00 92.94 158 ALA A C 1
ATOM 1122 O O . ALA A 1 158 ? -6.156 3.539 17.626 1.00 92.94 158 ALA A O 1
ATOM 1123 N N . SER A 1 159 ? -5.691 2.232 15.866 1.00 92.38 159 SER A N 1
ATOM 1124 C CA . SER A 1 159 ? -6.698 2.801 14.969 1.00 92.38 159 SER A CA 1
ATOM 1125 C C . SER A 1 159 ? -7.932 1.908 14.972 1.00 92.38 159 SER A C 1
ATOM 1127 O O . SER A 1 159 ? -7.827 0.698 14.758 1.00 92.38 159 SER A O 1
ATOM 1129 N N . VAL A 1 160 ? -9.095 2.496 15.234 1.00 92.88 160 VAL A N 1
ATOM 1130 C CA . VAL A 1 160 ? -10.359 1.776 15.394 1.00 92.88 160 VAL A CA 1
ATOM 1131 C C . VAL A 1 160 ? -11.428 2.432 14.538 1.00 92.88 160 VAL A C 1
ATOM 1133 O O . VAL A 1 160 ? -11.681 3.625 14.679 1.00 92.88 160 VAL A O 1
ATOM 1136 N N . ALA A 1 161 ? -12.074 1.636 13.693 1.00 89.75 161 ALA A N 1
ATOM 1137 C CA . ALA A 1 161 ? -13.322 1.999 13.043 1.00 89.75 161 ALA A CA 1
ATOM 1138 C C . ALA A 1 161 ? -14.475 1.397 13.850 1.00 89.75 161 ALA A C 1
ATOM 1140 O O . ALA A 1 161 ? -14.459 0.209 14.196 1.00 89.75 161 ALA A O 1
ATOM 1141 N N . PHE A 1 162 ? -15.458 2.220 14.185 1.00 89.81 162 PHE A N 1
ATOM 1142 C CA . PHE A 1 162 ? -16.598 1.827 14.997 1.00 89.81 162 PHE A CA 1
ATOM 1143 C C . PHE A 1 162 ? -17.863 2.549 14.551 1.00 89.81 162 PHE A C 1
ATOM 1145 O O . PHE A 1 162 ? -17.819 3.600 13.928 1.00 89.81 162 PHE A O 1
ATOM 1152 N N . ASP A 1 163 ? -19.018 1.988 14.858 1.00 91.06 163 ASP A N 1
ATOM 1153 C CA . ASP A 1 163 ? -20.298 2.657 14.690 1.00 91.06 163 ASP A CA 1
ATOM 1154 C C . ASP A 1 163 ? -20.548 3.598 15.888 1.00 91.06 163 ASP A C 1
ATOM 1156 O O . ASP A 1 163 ? -20.655 3.125 17.025 1.00 91.06 163 ASP A O 1
ATOM 1160 N N . PRO A 1 164 ? -20.653 4.925 15.667 1.00 84.56 164 PRO A N 1
ATOM 1161 C CA . PRO A 1 164 ? -20.813 5.907 16.739 1.00 84.56 164 PRO A CA 1
ATOM 1162 C C . PRO A 1 164 ? -22.174 5.824 17.447 1.00 84.56 164 PRO A C 1
ATOM 1164 O O . PRO A 1 164 ? -22.369 6.474 18.472 1.00 84.56 164 PRO A O 1
ATOM 1167 N N . THR A 1 165 ? -23.129 5.051 16.920 1.00 85.19 165 THR A N 1
ATOM 1168 C CA . THR A 1 165 ? -24.427 4.822 17.571 1.00 85.19 165 THR A CA 1
ATOM 1169 C C . THR A 1 165 ? -24.372 3.708 18.619 1.00 85.19 165 THR A C 1
ATOM 1171 O O . THR A 1 165 ? -25.206 3.679 19.524 1.00 85.19 165 THR A O 1
ATOM 1174 N N . THR A 1 166 ? -23.382 2.813 18.531 1.00 84.31 166 THR A N 1
ATOM 1175 C CA . THR A 1 166 ? -23.244 1.633 19.400 1.00 84.31 166 THR A CA 1
ATOM 1176 C C . THR A 1 166 ? -21.969 1.637 20.241 1.00 84.31 166 THR A C 1
ATOM 1178 O O . THR A 1 166 ? -21.974 1.085 21.342 1.00 84.31 166 THR A O 1
ATOM 1181 N N . ALA A 1 167 ? -20.905 2.297 19.777 1.00 86.88 167 ALA A N 1
ATOM 1182 C CA . ALA A 1 167 ? -19.640 2.438 20.487 1.00 86.88 167 ALA A CA 1
ATOM 1183 C C . ALA A 1 167 ? -19.237 3.910 20.650 1.00 86.88 167 ALA A C 1
ATOM 1185 O O . ALA A 1 167 ? -19.459 4.750 19.782 1.00 86.88 167 ALA A O 1
ATOM 1186 N N . ASN A 1 168 ? -18.594 4.209 21.777 1.00 87.81 168 ASN A N 1
ATOM 1187 C CA . ASN A 1 168 ? -18.013 5.516 22.083 1.00 87.81 168 ASN A CA 1
ATOM 1188 C C . ASN A 1 168 ? -16.553 5.377 22.547 1.00 87.81 168 ASN A C 1
ATOM 1190 O O . ASN A 1 168 ? -16.096 4.279 22.879 1.00 87.81 168 ASN A O 1
ATOM 1194 N N . LEU A 1 169 ? -15.816 6.490 22.600 1.00 87.88 169 LEU A N 1
ATOM 1195 C CA . LEU A 1 169 ? -14.405 6.491 23.009 1.00 87.88 169 LEU A CA 1
ATOM 1196 C C . LEU A 1 169 ? -14.189 5.881 24.405 1.00 87.88 169 LEU A C 1
ATOM 1198 O O . LEU A 1 169 ? -13.239 5.121 24.595 1.00 87.88 169 LEU A O 1
ATOM 1202 N N . ASP A 1 170 ? -15.094 6.131 25.355 1.00 90.00 170 ASP A N 1
ATOM 1203 C CA . ASP A 1 170 ? -15.038 5.561 26.707 1.00 90.00 170 ASP A CA 1
ATOM 1204 C C . ASP A 1 170 ? -15.106 4.029 26.714 1.00 90.00 170 ASP A C 1
ATOM 1206 O O . ASP A 1 170 ? -14.374 3.369 27.457 1.00 90.00 170 ASP A O 1
ATOM 1210 N N . SER A 1 171 ? -15.947 3.434 25.864 1.00 90.50 171 SER A N 1
ATOM 1211 C CA . SER A 1 171 ? -16.069 1.978 25.739 1.00 90.50 171 SER A CA 1
ATOM 1212 C C . SER A 1 171 ? -14.797 1.342 25.168 1.00 90.50 171 SER A C 1
ATOM 1214 O O . SER A 1 171 ? -14.343 0.311 25.675 1.00 90.50 171 SER A O 1
ATOM 1216 N N . LEU A 1 172 ? -14.171 1.996 24.181 1.00 91.31 172 LEU A N 1
ATOM 1217 C CA . LEU A 1 172 ? -12.899 1.572 23.589 1.00 91.31 172 LEU A CA 1
ATOM 1218 C C . LEU A 1 172 ? -11.763 1.662 24.611 1.00 91.31 172 LEU A C 1
ATOM 1220 O O . LEU A 1 172 ? -11.003 0.708 24.787 1.00 91.31 172 LEU A O 1
ATOM 1224 N N . ARG A 1 173 ? -11.692 2.773 25.350 1.00 92.88 173 ARG A N 1
ATOM 1225 C CA . ARG A 1 173 ? -10.731 2.961 26.439 1.00 92.88 173 ARG A CA 1
ATOM 1226 C C . ARG A 1 173 ? -10.895 1.907 27.525 1.00 92.88 173 ARG A C 1
ATOM 1228 O O . ARG A 1 173 ? -9.924 1.250 27.890 1.00 92.88 173 ARG A O 1
ATOM 1235 N N . THR A 1 174 ? -12.124 1.690 27.986 1.00 92.31 174 THR A N 1
ATOM 1236 C CA . THR A 1 174 ? -12.435 0.691 29.016 1.00 92.31 174 THR A CA 1
ATOM 1237 C C . THR A 1 174 ? -11.994 -0.709 28.583 1.00 92.31 174 THR A C 1
ATOM 1239 O O . THR A 1 174 ? -11.514 -1.495 29.401 1.00 92.31 174 THR A O 1
ATOM 1242 N N . ALA A 1 175 ? -12.138 -1.051 27.300 1.00 93.50 175 ALA A N 1
ATOM 1243 C CA . ALA A 1 175 ? -11.685 -2.336 26.778 1.00 93.50 175 ALA A CA 1
ATOM 1244 C C . ALA A 1 175 ? -10.154 -2.479 26.804 1.00 93.50 175 ALA A C 1
ATOM 1246 O O . ALA A 1 175 ? -9.647 -3.541 27.175 1.00 93.50 175 ALA A O 1
ATOM 1247 N N . ILE A 1 176 ? -9.423 -1.414 26.466 1.00 93.88 176 ILE A N 1
ATOM 1248 C CA . ILE A 1 176 ? -7.955 -1.377 26.517 1.00 93.88 176 ILE A CA 1
ATOM 1249 C C . ILE A 1 176 ? -7.456 -1.458 27.971 1.00 93.88 176 ILE A C 1
ATOM 1251 O O . ILE A 1 176 ? -6.543 -2.231 28.272 1.00 93.88 176 ILE A O 1
ATOM 1255 N N . GLU A 1 177 ? -8.107 -0.749 28.894 1.00 93.94 177 GLU A N 1
ATOM 1256 C CA . GLU A 1 177 ? -7.793 -0.781 30.328 1.00 93.94 177 GLU A CA 1
ATOM 1257 C C . GLU A 1 177 ? -8.060 -2.156 30.945 1.00 93.94 177 GLU A C 1
ATOM 1259 O O . GLU A 1 177 ? -7.206 -2.699 31.648 1.00 93.94 177 GLU A O 1
ATOM 1264 N N . LYS A 1 178 ? -9.178 -2.801 30.590 1.00 92.69 178 LYS A N 1
ATOM 1265 C CA . LYS A 1 178 ? -9.459 -4.198 30.968 1.00 92.69 178 LYS A CA 1
ATOM 1266 C C . LYS A 1 178 ? -8.432 -5.186 30.410 1.00 92.69 178 LYS A C 1
ATOM 1268 O O . LYS A 1 178 ? -8.230 -6.247 30.998 1.00 92.69 178 LYS A O 1
ATOM 1273 N N . ALA A 1 179 ? -7.782 -4.864 29.292 1.00 91.69 179 ALA A N 1
ATOM 1274 C CA . ALA A 1 179 ? -6.689 -5.661 28.741 1.00 91.69 179 ALA A CA 1
ATOM 1275 C C . ALA A 1 179 ? -5.341 -5.432 29.458 1.00 91.69 179 ALA A C 1
ATOM 1277 O O . ALA A 1 179 ? -4.400 -6.199 29.223 1.00 91.69 179 ALA A O 1
ATOM 1278 N N . GLY A 1 180 ? -5.268 -4.438 30.353 1.00 92.25 180 GLY A N 1
ATOM 1279 C CA . GLY A 1 180 ? -4.104 -4.103 31.174 1.00 92.25 180 GLY A CA 1
ATOM 1280 C C . GLY A 1 180 ? -3.232 -2.974 30.620 1.00 92.25 180 GLY A C 1
ATOM 1281 O O . GLY A 1 180 ? -2.086 -2.847 31.044 1.00 92.25 180 GLY A O 1
ATOM 1282 N N . TYR A 1 181 ? -3.739 -2.179 29.675 1.00 93.75 181 TYR A N 1
ATOM 1283 C CA . TYR A 1 181 ? -2.998 -1.084 29.039 1.00 93.75 181 TYR A CA 1
ATOM 1284 C C . TYR A 1 181 ? -3.630 0.270 29.350 1.00 93.75 181 TYR A C 1
ATOM 1286 O O . TYR A 1 181 ? -4.801 0.347 29.705 1.00 93.75 181 TYR A O 1
ATOM 1294 N N . ARG A 1 182 ? -2.865 1.354 29.211 1.00 93.19 182 ARG A N 1
ATOM 1295 C CA . ARG A 1 182 ? -3.363 2.715 29.457 1.00 93.19 182 ARG A CA 1
ATOM 1296 C C . ARG A 1 182 ? -3.563 3.444 28.140 1.00 93.19 182 ARG A C 1
ATOM 1298 O O . ARG A 1 182 ? -2.720 3.333 27.258 1.00 93.19 182 ARG A O 1
ATOM 1305 N N . VAL A 1 183 ? -4.651 4.197 28.026 1.00 92.38 183 VAL A N 1
ATOM 1306 C CA . VAL A 1 183 ? -4.894 5.085 26.884 1.00 92.38 183 VAL A CA 1
ATOM 1307 C C . VAL A 1 183 ? -4.617 6.516 27.311 1.00 92.38 183 VAL A C 1
ATOM 1309 O O . VAL A 1 183 ? -5.180 6.968 28.310 1.00 92.38 183 VAL A O 1
ATOM 1312 N N . ARG A 1 184 ? -3.770 7.235 26.569 1.00 86.56 184 ARG A N 1
ATOM 1313 C CA . ARG A 1 184 ? -3.603 8.679 26.785 1.00 86.56 184 ARG A CA 1
ATOM 1314 C C . ARG A 1 184 ? -4.726 9.431 26.084 1.00 86.56 184 ARG A C 1
ATOM 1316 O O . ARG A 1 184 ? -4.978 9.231 24.900 1.00 86.56 184 ARG A O 1
ATOM 1323 N N . GLU A 1 185 ? -5.390 10.324 26.804 1.00 75.81 185 GLU A N 1
ATOM 1324 C CA . GLU A 1 185 ? -6.297 11.280 26.179 1.00 75.81 185 GLU A CA 1
ATOM 1325 C C . GLU A 1 185 ? -5.451 12.245 25.350 1.00 75.81 185 GLU A C 1
ATOM 1327 O O . GLU A 1 185 ? -4.720 13.075 25.888 1.00 75.81 185 GLU A O 1
ATOM 1332 N N . THR A 1 186 ? -5.499 12.098 24.029 1.00 58.50 186 THR A N 1
ATOM 1333 C CA . THR A 1 186 ? -5.074 13.180 23.143 1.00 58.50 186 THR A CA 1
ATOM 1334 C C . THR A 1 186 ? -6.339 13.938 22.769 1.00 58.50 186 THR A C 1
ATOM 1336 O O . THR A 1 186 ? -7.291 13.300 22.314 1.00 58.50 186 THR A O 1
ATOM 1339 N N . PRO A 1 187 ? -6.403 15.261 22.976 1.00 47.88 187 PRO A N 1
ATOM 1340 C CA . PRO A 1 187 ? -7.508 16.063 22.478 1.00 47.88 187 PRO A CA 1
ATOM 1341 C C . PRO A 1 187 ? -7.398 16.138 20.949 1.00 47.88 187 PRO A C 1
ATOM 1343 O O . PRO A 1 187 ? -6.859 17.093 20.400 1.00 47.88 187 PRO A O 1
ATOM 1346 N N . GLU A 1 188 ? -7.860 15.109 20.242 1.00 45.31 188 GLU A N 1
ATOM 1347 C CA . GLU A 1 188 ? -7.983 15.154 18.786 1.00 45.31 188 GLU A CA 1
ATOM 1348 C C . GLU A 1 188 ? -9.345 15.757 18.430 1.00 45.31 188 GLU A C 1
ATOM 1350 O O . GLU A 1 188 ? -10.337 15.077 18.175 1.00 45.31 188 GLU A O 1
ATOM 1355 N N . THR A 1 189 ? -9.382 17.091 18.424 1.00 31.59 189 THR A N 1
ATOM 1356 C CA . THR A 1 189 ? -10.245 17.842 17.513 1.00 31.59 189 THR A CA 1
ATOM 1357 C C . THR A 1 189 ? -10.023 17.328 16.094 1.00 31.59 189 THR A C 1
ATOM 1359 O O . THR A 1 189 ? -8.902 17.368 15.585 1.00 31.59 189 THR A O 1
ATOM 1362 N N . LEU A 1 190 ? -11.118 16.890 15.470 1.00 49.62 190 LEU A N 1
ATOM 1363 C CA . LEU A 1 190 ? -11.321 16.781 14.025 1.00 49.62 190 LEU A CA 1
ATOM 1364 C C . LEU A 1 190 ? -10.399 17.751 13.269 1.00 49.62 190 LEU A C 1
ATOM 1366 O O . LEU A 1 190 ? -10.583 18.962 13.365 1.00 49.62 190 LEU A O 1
ATOM 1370 N N . THR A 1 191 ? -9.408 17.249 12.535 1.00 30.47 191 THR A N 1
ATOM 1371 C CA . THR A 1 191 ? -8.586 18.091 11.656 1.00 30.47 191 THR A CA 1
ATOM 1372 C C . THR A 1 191 ? -8.463 17.435 10.293 1.00 30.47 191 THR A C 1
ATOM 1374 O O . THR A 1 191 ? -7.668 16.532 10.049 1.00 30.47 191 THR A O 1
ATOM 1377 N N . THR A 1 192 ? -9.307 17.946 9.403 1.00 35.88 192 THR A N 1
ATOM 1378 C CA . THR A 1 192 ? -9.014 18.157 7.993 1.00 35.88 192 THR A CA 1
ATOM 1379 C C . THR A 1 192 ? -7.729 18.981 7.865 1.00 35.88 192 THR A C 1
ATOM 1381 O O . THR A 1 192 ? -7.613 20.027 8.494 1.00 35.88 192 THR A O 1
ATOM 1384 N N . ALA A 1 193 ? -6.851 18.552 6.959 1.00 36.59 193 ALA A N 1
ATOM 1385 C CA . ALA A 1 193 ? -5.728 19.296 6.379 1.00 36.59 193 ALA A CA 1
ATOM 1386 C C . ALA A 1 193 ? -4.414 19.408 7.206 1.00 36.59 193 ALA A C 1
ATOM 1388 O O . ALA A 1 193 ? -4.424 19.464 8.433 1.00 36.59 193 ALA A O 1
ATOM 1389 N N . PRO A 1 194 ? -3.259 19.378 6.506 1.00 41.44 194 PRO A N 1
ATOM 1390 C CA . PRO A 1 194 ? -1.930 19.137 7.070 1.00 41.44 194 PRO A CA 1
ATOM 1391 C C . PRO A 1 194 ? -1.326 20.379 7.747 1.00 41.44 194 PRO A C 1
ATOM 1393 O O . PRO A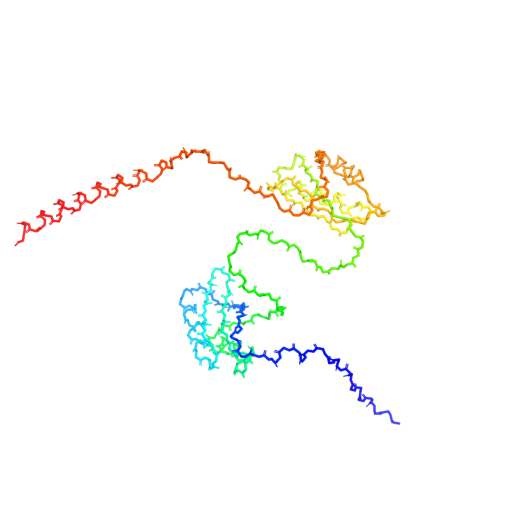 1 194 ? -1.701 21.505 7.412 1.00 41.44 194 PRO A O 1
ATOM 1396 N N . PRO A 1 195 ? -0.331 20.207 8.638 1.00 40.38 195 PRO A N 1
ATOM 1397 C CA . PRO A 1 195 ? 0.409 21.329 9.192 1.00 40.38 195 PRO A CA 1
ATOM 1398 C C . PRO A 1 195 ? 1.204 22.038 8.091 1.00 40.38 195 PRO A C 1
ATOM 1400 O O . PRO A 1 195 ? 2.130 21.489 7.491 1.00 40.38 195 PRO A O 1
ATOM 1403 N N . THR A 1 196 ? 0.828 23.290 7.846 1.00 32.81 196 THR A N 1
ATOM 1404 C CA . THR A 1 196 ? 1.648 24.299 7.183 1.00 32.81 196 THR A CA 1
ATOM 1405 C C . THR A 1 196 ? 2.956 24.443 7.962 1.00 32.81 196 THR A C 1
ATOM 1407 O O . THR A 1 196 ? 2.957 24.881 9.110 1.00 32.81 196 THR A O 1
ATOM 1410 N N . ALA A 1 197 ? 4.071 24.044 7.352 1.00 35.59 197 ALA A N 1
ATOM 1411 C CA . ALA A 1 197 ? 5.399 24.300 7.887 1.00 35.59 197 ALA A CA 1
ATOM 1412 C C . ALA A 1 197 ? 5.776 25.758 7.597 1.00 35.59 197 ALA A C 1
ATOM 1414 O O . ALA A 1 197 ? 6.122 26.114 6.470 1.00 35.59 197 ALA A O 1
ATOM 1415 N N . THR A 1 198 ? 5.690 26.597 8.626 1.00 31.61 198 THR A N 1
ATOM 1416 C CA . THR A 1 198 ? 6.369 27.890 8.668 1.00 31.61 198 THR A CA 1
ATOM 1417 C C . THR A 1 198 ? 7.874 27.652 8.736 1.00 31.61 198 THR A C 1
ATOM 1419 O O . THR A 1 198 ? 8.370 26.888 9.562 1.00 31.61 198 THR A O 1
ATOM 1422 N N . THR A 1 199 ? 8.580 28.312 7.825 1.00 37.78 199 THR A N 1
ATOM 1423 C CA . THR A 1 199 ? 10.023 28.517 7.816 1.00 37.78 199 THR A CA 1
ATOM 1424 C C . THR A 1 199 ? 10.504 29.072 9.147 1.00 37.78 199 THR A C 1
ATOM 1426 O O . THR A 1 199 ? 10.087 30.159 9.520 1.00 37.78 199 THR A O 1
ATOM 1429 N N . GLU A 1 200 ? 11.459 28.398 9.780 1.00 36.44 200 GLU A N 1
ATOM 1430 C CA . GLU A 1 200 ? 12.473 29.055 10.600 1.00 36.44 200 GLU A CA 1
ATOM 1431 C C . GLU A 1 200 ? 13.722 28.174 10.648 1.00 36.44 200 GLU A C 1
ATOM 1433 O O . GLU A 1 200 ? 13.730 27.041 11.128 1.00 36.44 200 GLU A O 1
ATOM 1438 N N . ALA A 1 201 ? 14.777 28.699 10.031 1.00 40.25 201 ALA A N 1
ATOM 1439 C CA . ALA A 1 201 ? 16.104 28.132 10.035 1.00 40.25 201 ALA A CA 1
ATOM 1440 C C . ALA A 1 201 ? 16.684 28.188 11.451 1.00 40.25 201 ALA A C 1
ATOM 1442 O O . ALA A 1 201 ? 16.707 29.247 12.073 1.00 40.25 201 ALA A O 1
ATOM 1443 N N . THR A 1 202 ? 17.258 27.087 11.927 1.00 32.69 202 THR A N 1
ATOM 1444 C CA . THR A 1 202 ? 18.384 27.154 12.861 1.00 32.69 202 THR A CA 1
ATOM 1445 C C . THR A 1 202 ? 19.315 25.969 12.613 1.00 32.69 202 THR A C 1
ATOM 1447 O O . THR A 1 202 ? 18.942 24.821 12.816 1.00 32.69 202 THR A O 1
ATOM 1450 N N . ALA A 1 203 ? 20.500 26.317 12.109 1.00 39.38 203 ALA A N 1
ATOM 1451 C CA . ALA A 1 203 ? 21.812 25.692 12.269 1.00 39.38 203 ALA A CA 1
ATOM 1452 C C . ALA A 1 203 ? 21.927 24.155 12.362 1.00 39.38 203 ALA A C 1
ATOM 1454 O O . ALA A 1 203 ? 21.510 23.509 13.319 1.00 39.38 203 ALA A O 1
ATOM 1455 N N . GLU A 1 204 ? 22.659 23.617 11.389 1.00 38.56 204 GLU A N 1
ATOM 1456 C CA . GLU A 1 204 ? 23.241 22.277 11.366 1.00 38.56 204 GLU A CA 1
ATOM 1457 C C . GLU A 1 204 ? 24.070 21.943 12.621 1.00 38.56 204 GLU A C 1
ATOM 1459 O O . GLU A 1 204 ? 24.747 22.812 13.179 1.00 38.56 204 GLU A O 1
ATOM 1464 N N . PRO A 1 205 ? 24.202 20.644 12.933 1.00 42.25 205 PRO A N 1
ATOM 1465 C CA . PRO A 1 205 ? 25.527 20.082 13.134 1.00 42.25 205 PRO A CA 1
ATOM 1466 C C . PRO A 1 205 ? 25.860 19.112 12.000 1.00 42.25 205 PRO A C 1
ATOM 1468 O O . PRO A 1 205 ? 25.340 18.004 11.900 1.00 42.25 205 PRO A O 1
ATOM 1471 N N . VAL A 1 206 ? 26.749 19.610 11.145 1.00 50.53 206 VAL A N 1
ATOM 1472 C CA . VAL A 1 206 ? 27.714 18.912 10.294 1.00 50.53 206 VAL A CA 1
ATOM 1473 C C . VAL A 1 206 ? 27.870 17.427 10.647 1.00 50.53 206 VAL A C 1
ATOM 1475 O O . VAL A 1 206 ? 28.423 17.082 11.688 1.00 50.53 206 VAL A O 1
ATOM 1478 N N . ASP A 1 207 ? 27.430 16.561 9.735 1.00 50.38 207 ASP A N 1
ATOM 1479 C CA . ASP A 1 207 ? 27.630 15.113 9.796 1.00 50.38 207 ASP A CA 1
ATOM 1480 C C . ASP A 1 207 ? 29.140 14.798 9.736 1.00 50.38 207 ASP A C 1
ATOM 1482 O O . ASP A 1 207 ? 29.782 14.827 8.680 1.00 50.38 207 ASP A O 1
ATOM 1486 N N . GLU A 1 208 ? 29.716 14.534 10.910 1.00 50.00 208 GLU A N 1
ATOM 1487 C CA . GLU A 1 208 ? 31.101 14.116 11.171 1.00 50.00 208 GLU A CA 1
ATOM 1488 C C . GLU A 1 208 ? 31.588 13.035 10.175 1.00 50.00 208 GLU A C 1
ATOM 1490 O O . GLU A 1 208 ? 32.759 13.007 9.783 1.00 50.00 208 GLU A O 1
ATOM 1495 N N . ARG A 1 209 ? 30.666 12.197 9.675 1.00 55.62 209 ARG A N 1
ATOM 1496 C CA . ARG A 1 209 ? 30.925 11.072 8.761 1.00 55.62 209 ARG A CA 1
ATOM 1497 C C . ARG A 1 209 ? 31.413 11.487 7.373 1.00 55.62 209 ARG A C 1
ATOM 1499 O O . ARG A 1 209 ? 32.071 10.694 6.698 1.00 55.62 209 ARG A O 1
ATOM 1506 N N . ALA A 1 210 ? 31.122 12.709 6.922 1.00 53.19 210 ALA A N 1
ATOM 1507 C CA . ALA A 1 210 ? 31.597 13.192 5.624 1.00 53.19 210 ALA A CA 1
ATOM 1508 C C . ALA A 1 210 ? 33.090 13.568 5.660 1.00 53.19 210 ALA A C 1
ATOM 1510 O O . ALA A 1 210 ? 33.830 13.268 4.724 1.00 53.19 210 ALA A O 1
ATOM 1511 N N . ARG A 1 211 ? 33.558 14.156 6.772 1.00 54.97 211 ARG A N 1
ATOM 1512 C CA . ARG A 1 211 ? 34.954 14.603 6.933 1.00 54.97 211 ARG A CA 1
ATOM 1513 C C . ARG A 1 211 ? 35.928 13.447 7.163 1.00 54.97 211 ARG A C 1
ATOM 1515 O O . ARG A 1 211 ? 37.100 13.565 6.810 1.00 54.97 211 ARG A O 1
ATOM 1522 N N . GLU A 1 212 ? 35.463 12.345 7.747 1.00 58.44 212 GLU A N 1
ATOM 1523 C CA . GLU A 1 212 ? 36.278 11.145 7.965 1.00 58.44 212 GLU A CA 1
ATOM 1524 C C . GLU A 1 212 ? 36.626 10.455 6.636 1.00 58.44 212 GLU A C 1
ATOM 1526 O O . GLU A 1 212 ? 37.794 10.176 6.356 1.00 58.44 212 GLU A O 1
ATOM 1531 N N . ARG A 1 213 ? 35.636 10.328 5.745 1.00 60.09 213 ARG A N 1
ATOM 1532 C CA . ARG A 1 213 ? 35.789 9.706 4.422 1.00 60.09 213 ARG A CA 1
ATOM 1533 C C . ARG A 1 213 ? 36.768 10.451 3.507 1.00 60.09 213 ARG A C 1
ATOM 1535 O O . ARG A 1 213 ? 37.522 9.823 2.766 1.00 60.09 213 ARG A O 1
ATOM 1542 N N . ASP A 1 214 ? 36.793 11.783 3.567 1.00 59.84 214 ASP A N 1
ATOM 1543 C CA . ASP A 1 214 ? 37.693 12.588 2.730 1.00 59.84 214 ASP A CA 1
ATOM 1544 C C . ASP A 1 214 ? 39.170 12.471 3.147 1.00 59.84 214 ASP A C 1
ATOM 1546 O O . ASP A 1 214 ? 40.064 12.577 2.299 1.00 59.84 214 ASP A O 1
ATOM 1550 N N . ARG A 1 215 ? 39.459 12.187 4.428 1.00 61.03 215 ARG A N 1
ATOM 1551 C CA . ARG A 1 215 ? 40.839 11.981 4.903 1.00 61.03 215 ARG A CA 1
ATOM 1552 C C . ARG A 1 215 ? 41.406 10.636 4.456 1.00 61.03 215 ARG A C 1
ATOM 1554 O O . ARG A 1 215 ? 42.548 10.600 3.995 1.00 61.03 215 ARG A O 1
ATOM 1561 N N . GLU A 1 216 ? 40.612 9.565 4.508 1.00 64.50 216 GLU A N 1
ATOM 1562 C CA . GLU A 1 216 ? 41.031 8.246 4.010 1.00 64.50 216 GLU A CA 1
ATOM 1563 C C . GLU A 1 216 ? 41.298 8.265 2.500 1.00 64.50 216 GLU A C 1
ATOM 1565 O O . GLU A 1 216 ? 42.327 7.762 2.040 1.00 64.50 216 GLU A O 1
ATOM 1570 N N . ILE A 1 217 ? 40.436 8.930 1.720 1.00 63.19 217 ILE A N 1
ATOM 1571 C CA . ILE A 1 217 ? 40.621 9.066 0.267 1.00 63.19 217 ILE A CA 1
ATOM 1572 C C . ILE A 1 217 ? 41.919 9.831 -0.056 1.00 63.19 217 ILE A C 1
ATOM 1574 O O . ILE A 1 217 ? 42.611 9.498 -1.021 1.00 63.19 217 ILE A O 1
ATOM 1578 N N . GLY A 1 218 ? 42.283 10.841 0.741 1.00 66.31 218 GLY A N 1
ATOM 1579 C CA . GLY A 1 218 ? 43.504 11.628 0.547 1.00 66.31 218 GLY A CA 1
ATOM 1580 C C . GLY A 1 218 ? 44.805 10.862 0.819 1.00 66.31 218 GLY A C 1
ATOM 1581 O O . GLY A 1 218 ? 45.795 11.069 0.109 1.00 66.31 218 GLY A O 1
ATOM 1582 N N . ASP A 1 219 ? 44.820 9.978 1.820 1.00 74.56 219 ASP A N 1
ATOM 1583 C CA . ASP A 1 219 ? 45.994 9.149 2.142 1.00 74.56 219 ASP A CA 1
ATOM 1584 C C . ASP A 1 219 ? 46.170 8.005 1.127 1.00 74.56 219 ASP A C 1
ATOM 1586 O O . ASP A 1 219 ? 47.269 7.781 0.612 1.00 74.56 219 ASP A O 1
ATOM 1590 N N . LEU A 1 220 ? 45.067 7.367 0.715 1.00 69.44 220 LEU A N 1
ATOM 1591 C CA . LEU A 1 220 ? 45.067 6.360 -0.354 1.00 69.44 220 LEU A CA 1
ATOM 1592 C C . LEU A 1 220 ? 45.561 6.942 -1.688 1.00 69.44 220 LEU A C 1
ATOM 1594 O O . LEU A 1 220 ? 46.398 6.332 -2.357 1.00 69.44 220 LEU A O 1
ATOM 1598 N N . LYS A 1 221 ? 45.121 8.156 -2.054 1.00 71.25 221 LYS A N 1
ATOM 1599 C CA . LYS A 1 221 ? 45.577 8.836 -3.278 1.00 71.25 221 LYS A CA 1
ATOM 1600 C C . LYS A 1 221 ? 47.074 9.145 -3.245 1.00 71.25 221 LYS A C 1
ATOM 1602 O O . LYS A 1 221 ? 47.750 8.868 -4.234 1.00 71.25 221 LYS A O 1
ATOM 1607 N N . ARG A 1 222 ? 47.616 9.640 -2.123 1.00 70.25 222 ARG A N 1
ATOM 1608 C CA . ARG A 1 222 ? 49.060 9.918 -1.982 1.00 70.25 222 ARG A CA 1
ATOM 1609 C C . ARG A 1 222 ? 49.911 8.650 -2.028 1.00 70.25 222 ARG A C 1
ATOM 1611 O O . ARG A 1 222 ? 50.902 8.629 -2.754 1.00 70.25 222 ARG A O 1
ATOM 1618 N N . LYS A 1 223 ? 49.503 7.579 -1.342 1.00 71.00 223 LYS A N 1
ATOM 1619 C CA . LYS A 1 223 ? 50.188 6.275 -1.414 1.00 71.00 223 LYS A CA 1
ATOM 1620 C C . LYS A 1 223 ? 50.147 5.673 -2.822 1.00 71.00 223 LYS A C 1
ATOM 1622 O O . LYS A 1 223 ? 51.160 5.143 -3.280 1.00 71.00 223 LYS A O 1
ATOM 1627 N N . SER A 1 224 ? 49.028 5.812 -3.540 1.00 65.88 224 SER A N 1
ATOM 1628 C CA . SER A 1 224 ? 48.922 5.346 -4.932 1.00 65.88 224 SER A CA 1
ATOM 1629 C C . SER A 1 224 ? 49.800 6.156 -5.897 1.00 65.88 224 SER A C 1
ATOM 1631 O O . SER A 1 224 ? 50.424 5.583 -6.779 1.00 65.88 224 SER A O 1
ATOM 1633 N N . LEU A 1 225 ? 49.933 7.473 -5.693 1.00 69.50 225 LEU A N 1
ATOM 1634 C CA . LEU A 1 225 ? 50.773 8.344 -6.526 1.00 69.50 225 LEU A CA 1
ATOM 1635 C C . LEU A 1 225 ? 52.271 8.080 -6.331 1.00 69.50 225 LEU A C 1
ATOM 1637 O O . LEU A 1 225 ? 53.016 8.050 -7.306 1.00 69.50 225 LEU A O 1
ATOM 1641 N N . VAL A 1 226 ? 52.712 7.853 -5.089 1.00 69.31 226 VAL A N 1
ATOM 1642 C CA . VAL A 1 226 ? 54.121 7.542 -4.791 1.00 69.31 226 VAL A CA 1
ATOM 1643 C C . VAL A 1 226 ? 54.507 6.159 -5.325 1.00 69.31 226 VAL A C 1
ATOM 1645 O O . VAL A 1 226 ? 55.569 6.010 -5.921 1.00 69.31 226 VAL A O 1
ATOM 1648 N N . SER A 1 227 ? 53.636 5.156 -5.184 1.00 63.25 227 SER A N 1
ATOM 1649 C CA . SER A 1 227 ? 53.885 3.815 -5.739 1.00 63.25 227 SER A CA 1
ATOM 1650 C C . SER A 1 227 ? 53.878 3.797 -7.273 1.00 63.25 227 SER A C 1
ATOM 1652 O O . SER A 1 227 ? 54.728 3.137 -7.869 1.00 63.25 227 SER A O 1
ATOM 1654 N N . LEU A 1 228 ? 53.004 4.577 -7.920 1.00 68.81 228 LEU A N 1
ATOM 1655 C CA . LEU A 1 228 ? 52.989 4.728 -9.379 1.00 68.81 228 LEU A CA 1
ATOM 1656 C C . LEU A 1 228 ? 54.260 5.423 -9.905 1.00 68.81 228 LEU A C 1
ATOM 1658 O O . LEU A 1 228 ? 54.808 5.011 -10.923 1.00 68.81 228 LEU A O 1
ATOM 1662 N N . ALA A 1 229 ? 54.759 6.442 -9.196 1.00 60.53 229 ALA A N 1
ATOM 1663 C CA . ALA A 1 229 ? 55.982 7.155 -9.571 1.00 60.53 229 ALA A CA 1
ATOM 1664 C C . ALA A 1 229 ? 57.246 6.291 -9.416 1.00 60.53 229 ALA A C 1
ATOM 1666 O O . ALA A 1 229 ? 58.132 6.353 -10.263 1.00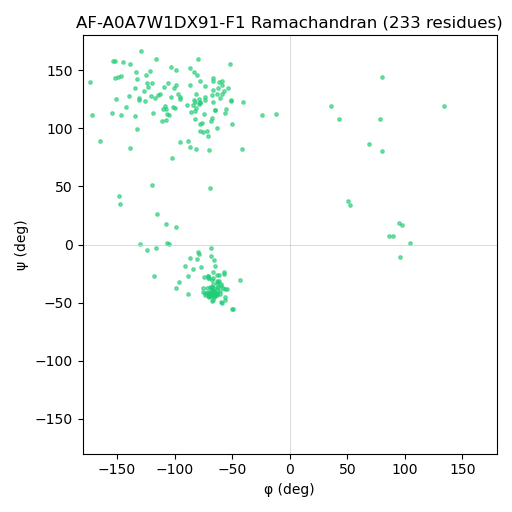 60.53 229 ALA A O 1
ATOM 1667 N N . ILE A 1 230 ? 57.321 5.450 -8.379 1.00 65.00 230 ILE A N 1
ATOM 1668 C CA . ILE A 1 230 ? 58.443 4.514 -8.193 1.00 65.00 230 ILE A CA 1
ATOM 1669 C C . ILE A 1 230 ? 58.435 3.433 -9.286 1.00 65.00 230 ILE A C 1
ATOM 1671 O O . ILE A 1 230 ? 59.492 3.096 -9.814 1.00 65.00 230 ILE A O 1
ATOM 1675 N N . GLY A 1 231 ? 57.256 2.941 -9.683 1.00 57.16 231 GLY A N 1
ATOM 1676 C CA . GLY A 1 231 ? 57.124 1.986 -10.789 1.00 57.16 231 GLY A CA 1
ATOM 1677 C C . GLY A 1 231 ? 57.569 2.545 -12.146 1.00 57.16 231 GLY A C 1
ATOM 1678 O O . GLY A 1 231 ? 58.128 1.805 -12.947 1.00 57.16 231 GLY A O 1
ATOM 1679 N N . LEU A 1 232 ? 57.385 3.848 -12.385 1.00 59.75 232 LEU A N 1
ATOM 1680 C CA . LEU A 1 232 ? 57.784 4.515 -13.632 1.00 59.75 232 LEU A CA 1
ATOM 1681 C C . LEU A 1 232 ? 59.299 4.789 -13.727 1.00 59.75 232 LEU A C 1
ATOM 1683 O O . LEU A 1 232 ? 59.804 5.027 -14.815 1.00 59.75 232 LEU A O 1
ATOM 1687 N N . VAL A 1 233 ? 60.021 4.784 -12.602 1.00 57.00 233 VAL A N 1
ATOM 1688 C CA . VAL A 1 233 ? 61.483 4.996 -12.557 1.00 57.00 233 VAL A CA 1
ATOM 1689 C C . VAL A 1 233 ? 62.257 3.674 -12.652 1.00 57.00 233 VAL A C 1
ATOM 1691 O O . VAL A 1 233 ? 63.446 3.676 -12.959 1.00 57.00 233 VAL A O 1
ATOM 1694 N N . MET A 1 234 ? 61.602 2.539 -12.392 1.00 49.56 234 MET A N 1
ATOM 1695 C CA . MET A 1 234 ? 62.228 1.211 -12.362 1.00 49.56 234 MET A CA 1
ATOM 1696 C C . MET A 1 234 ? 62.038 0.398 -13.659 1.00 49.56 234 MET A C 1
ATOM 1698 O O . MET A 1 234 ? 62.278 -0.811 -13.660 1.00 49.56 234 MET A O 1
ATOM 1702 N N . MET A 1 235 ? 61.622 1.056 -14.745 1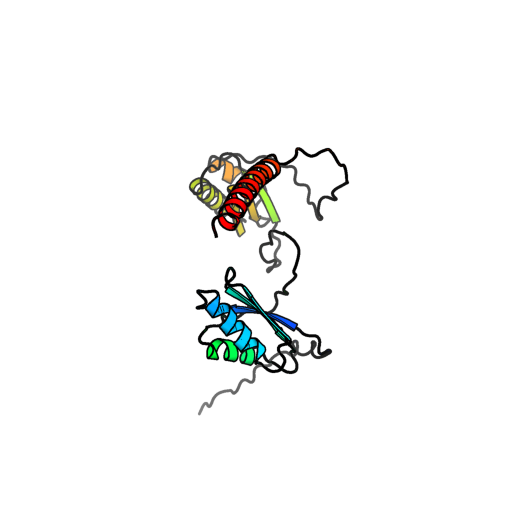.00 47.47 235 MET A N 1
ATOM 1703 C CA . MET A 1 235 ? 61.407 0.493 -16.082 1.00 47.47 235 MET A CA 1
ATOM 1704 C C . MET A 1 235 ? 62.087 1.370 -17.130 1.00 47.47 235 MET A C 1
ATOM 1706 O O . MET A 1 235 ? 62.684 0.792 -18.063 1.00 47.47 235 MET A O 1
#

Radius of gyration: 29.36 Å; Cα contacts (8 Å, |Δi|>4): 267; chains: 1; bounding box: 103×59×63 Å

Mean predicted aligned error: 21.05 Å